Protein AF-A2F7J7-F1 (afdb_monomer)

Foldseek 3Di:
DDPVVVVVLVVLVVVVVPDPAQPDPDLVVLVVVCVVSVNDPVVSVVNNVVNVVQDDDLPVLCLLDAAFDDDFQEWEWDWDDFPQWIWIWIAGQQLRQIDTHTQPQWDQDPNDTDHDPDSVVSLALVSVLVRVVVCVVVVRRHAEYEYEPRVRLPDPSNVVSCVVVNHHYDYAYCDAPQDQDDDPDHDHPPCNRCVSVVVLSVQLQVCCVVVPVPRGQDPVNSVVSSVCQQPFFDPVVCVVVVHGDGSVRCPVVSVVSNVVSVVSNVVSCPPVPQDQAQFKWWFARDDDPPDPDPGRTDPAIWHFHQDDPQWTWTAGPVPRGIDTHHSSRIDTDD

Mean predicted aligned error: 10.83 Å

Nearest PDB structures (foldseek):
  4fw1-assembly1_A  TM=5.728E-01  e=1.074E-10  Rous sarcoma virus - Prague C
  7ouf-assembly1_E  TM=5.453E-01  e=4.888E-10  Simian T-lymphotropic virus 1
  5ejk-assembly1_B  TM=4.421E-01  e=1.524E-10  Rous sarcoma virus - Prague C
  7jn3-assembly1_H  TM=5.285E-01  e=2.648E-09  Rous sarcoma virus (strain Schmidt-Ruppin A)
  5ejk-assembly1_H  TM=4.611E-01  e=4.888E-10  Rous sarcoma virus - Prague C

pLDDT: mean 82.81, std 15.27, range [34.0, 97.88]

Organism: Trichomonas vaginalis (strain ATCC PRA-98 / G3) (NCBI:txid412133)

Solvent-accessible surface area (backbone atoms only — not comparable to full-atom values): 19160 Å² total; per-residue (Å²): 135,59,74,68,62,53,52,50,53,52,53,50,55,58,57,57,72,72,53,97,59,81,93,51,91,46,67,69,57,38,51,57,46,29,60,76,68,68,49,53,69,64,60,50,49,52,56,53,51,57,55,61,71,63,60,78,65,65,74,71,28,51,67,51,60,70,65,74,71,62,64,90,37,24,31,38,45,52,79,46,77,32,87,76,44,45,24,47,34,41,26,35,51,75,41,59,38,58,44,75,40,69,29,82,70,51,44,75,58,96,88,40,82,43,53,64,94,51,68,65,76,55,56,32,31,66,46,50,50,54,49,51,49,54,41,42,75,73,67,48,67,72,40,29,42,34,34,48,74,51,68,31,65,67,36,69,67,41,52,50,53,26,57,78,66,68,27,49,79,44,72,26,34,87,73,57,77,87,61,87,67,94,61,102,66,80,61,58,45,57,64,70,57,62,46,51,54,56,49,48,56,50,48,49,53,49,51,38,46,75,72,65,64,52,88,57,60,48,74,75,52,46,54,52,48,42,51,49,55,25,66,37,64,36,71,71,50,17,67,69,74,73,44,86,32,19,24,71,65,24,75,85,46,40,66,60,53,49,52,50,40,51,51,51,36,50,54,36,56,68,37,89,78,49,77,48,67,77,37,42,29,35,43,56,40,75,64,57,100,84,50,86,65,90,52,62,41,48,88,70,50,24,40,23,79,43,73,57,98,87,20,37,34,29,32,30,76,83,78,66,53,76,47,66,42,51,63,45,44,56,42,78,59,132

Secondary structure (DSSP, 8-state):
--HHHHHHHHHHHHHHTT-SS-S--SHHHHHHHHHHTT--HHHHHHHHHHHHHT---TTGGGGG-PPP---TTEEEEEEEEETTEEEEEEEETTT--EEEEE-TT-EEETTEEE--SSGGGGS-HHHHHHHHHHHHHTT----EEEE-S-HHHHSHHHHHHHHHTTPEEEEPB---TT-----SS--B--HHHHHHHHHHHHHHHHHHHHTT--SPPPHHHHHHHHHHHHHSPPHHHHHHHSS---GGGHHHHHHHHHHHHHHHHHHHHTSTTS--TT-EEEEB-PPPTT---S-SB-SS-EEEEEEETTEEEEEETTT--EEEE-GGGEEE--

Radius of gyration: 26.26 Å; Cα contacts (8 Å, |Δi|>4): 476; chains: 1; bounding box: 52×65×85 Å

Sequence (334 aa):
MNEVDEKINEEIKKREKVFKSSPWRSKNKLMNYGERMKWGFDKVRDKLEEKERDSFDLKGNKKYYMKTIGTKGTYIIDYFISDVFVWLLVVEMNTRRTYAILSSLITKINGEWKAPKETKENMTALNTIQSLNSLIINGVNIKHLVCDQEPAFTGNDLAYWCIENGITLRVYVKNKVSNFVNTNEESRGNHSTLSILDRICLTLRTMNYNAGYGTIIYPEVMEYLVDEYNNSPNTTFSKFFKHPVSPNMTDEMEREFCLYCAKMNFITHEEPNFDVIGQRVRIYNEASSMDKLKNKLLEGIFKVNGKEGGLFVCESLMTGDVVKVPRWMLKVVV

Structure (mmCIF, N/CA/C/O backbone):
data_AF-A2F7J7-F1
#
_entry.id   AF-A2F7J7-F1
#
loop_
_atom_site.group_PDB
_atom_site.id
_atom_site.type_symbol
_atom_site.label_atom_id
_atom_site.label_alt_id
_atom_site.label_comp_id
_atom_site.label_asym_id
_atom_site.label_entity_id
_atom_site.label_seq_id
_atom_site.pdbx_PDB_ins_code
_atom_site.Cartn_x
_atom_site.Cartn_y
_atom_site.Cartn_z
_atom_site.occupancy
_atom_site.B_iso_or_equiv
_atom_site.auth_seq_id
_atom_site.auth_comp_id
_atom_site.auth_asym_id
_atom_site.auth_atom_id
_atom_site.pdbx_PDB_model_num
ATOM 1 N N . MET A 1 1 ? -8.175 37.642 59.764 1.00 52.34 1 MET A N 1
ATOM 2 C CA . MET A 1 1 ? -8.080 37.055 58.411 1.00 52.34 1 MET A CA 1
ATOM 3 C C . MET A 1 1 ? -8.031 38.249 57.473 1.00 52.34 1 MET A C 1
ATOM 5 O O . MET A 1 1 ? -8.980 39.017 57.483 1.00 52.34 1 MET A O 1
ATOM 9 N N . ASN A 1 2 ? -6.865 38.535 56.889 1.00 55.72 2 ASN A N 1
ATOM 10 C CA . ASN A 1 2 ? -6.530 39.855 56.335 1.00 55.72 2 ASN A CA 1
ATOM 11 C C . ASN A 1 2 ? -7.161 40.067 54.947 1.00 55.72 2 ASN A C 1
ATOM 13 O O . ASN A 1 2 ? -7.144 39.148 54.135 1.00 55.72 2 ASN A O 1
ATOM 17 N N . GLU A 1 3 ? -7.620 41.288 54.637 1.00 55.38 3 GLU A N 1
ATOM 18 C CA . GLU A 1 3 ? -8.175 41.700 53.322 1.00 55.38 3 GLU A CA 1
ATOM 19 C C . GLU A 1 3 ? -7.275 41.341 52.119 1.00 55.38 3 GLU A C 1
ATOM 21 O O . GLU A 1 3 ? -7.736 41.193 50.986 1.00 55.38 3 GLU A O 1
ATOM 26 N N . VAL A 1 4 ? -5.969 41.186 52.356 1.00 57.91 4 VAL A N 1
ATOM 27 C CA . VAL A 1 4 ? -4.981 40.765 51.353 1.00 57.91 4 VAL A CA 1
ATOM 28 C C . VAL A 1 4 ? -5.206 39.313 50.908 1.00 57.91 4 VAL A C 1
ATOM 30 O O . VAL A 1 4 ? -5.114 39.020 49.716 1.00 57.91 4 VAL A O 1
ATOM 33 N N . ASP A 1 5 ? -5.567 38.416 51.829 1.00 54.53 5 ASP A N 1
ATOM 34 C CA . ASP A 1 5 ? -5.849 37.008 51.520 1.00 54.53 5 ASP A CA 1
ATOM 35 C C . ASP A 1 5 ? -7.154 36.853 50.724 1.00 54.53 5 ASP A C 1
ATOM 37 O O . ASP A 1 5 ? -7.284 35.955 49.887 1.00 54.53 5 ASP A O 1
ATOM 41 N N . GLU A 1 6 ? -8.112 37.755 50.945 1.00 63.78 6 GLU A N 1
ATOM 42 C CA . GLU A 1 6 ? -9.383 37.797 50.223 1.00 63.78 6 GLU A CA 1
ATOM 43 C C . GLU A 1 6 ? -9.196 38.241 48.768 1.00 63.78 6 GLU A C 1
ATOM 45 O O . GLU A 1 6 ? -9.655 37.550 47.854 1.00 63.78 6 GLU A O 1
ATOM 50 N N . LYS A 1 7 ? -8.423 39.311 48.531 1.00 62.72 7 LYS A N 1
ATOM 51 C CA . LYS A 1 7 ? -8.087 39.776 47.172 1.00 62.72 7 LYS A CA 1
ATOM 52 C C . LYS A 1 7 ? -7.313 38.733 46.365 1.00 62.72 7 LYS A C 1
ATOM 54 O O . LYS A 1 7 ? -7.621 38.520 45.192 1.00 62.72 7 LYS A O 1
ATOM 59 N N . ILE A 1 8 ? -6.353 38.042 46.985 1.00 58.31 8 ILE A N 1
ATOM 60 C CA . ILE A 1 8 ? -5.591 36.964 46.331 1.00 58.31 8 ILE A CA 1
ATOM 61 C C . ILE A 1 8 ? -6.514 35.791 45.969 1.00 58.31 8 ILE A C 1
ATOM 63 O O . ILE A 1 8 ? -6.436 35.260 44.859 1.00 58.31 8 ILE A O 1
ATOM 67 N N . ASN A 1 9 ? -7.428 35.403 46.863 1.00 59.66 9 ASN A N 1
ATOM 68 C CA . ASN A 1 9 ? -8.393 34.338 46.586 1.00 59.66 9 ASN A CA 1
ATOM 69 C C . ASN A 1 9 ? -9.378 34.705 45.461 1.0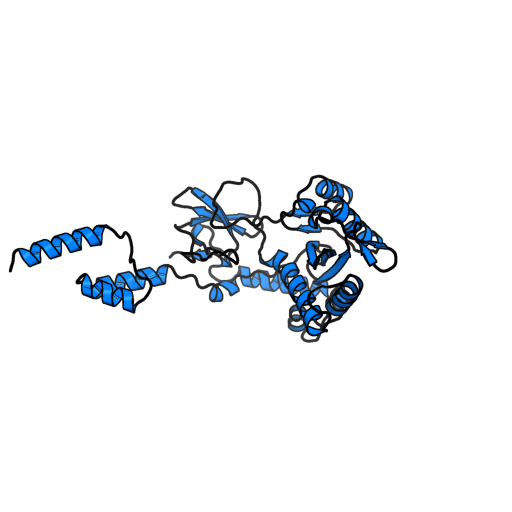0 59.66 9 ASN A C 1
ATOM 71 O O . ASN A 1 9 ? -9.729 33.837 44.657 1.00 59.66 9 ASN A O 1
ATOM 75 N N . GLU A 1 10 ? -9.812 35.963 45.360 1.00 63.53 10 GLU A N 1
ATOM 76 C CA . GLU A 1 10 ? -10.646 36.425 44.242 1.00 63.53 10 GLU A CA 1
ATOM 77 C C . GLU A 1 10 ? -9.900 36.415 42.902 1.00 63.53 10 GLU A C 1
ATOM 79 O O . GLU A 1 10 ? -10.462 36.008 41.880 1.00 63.53 10 GLU A O 1
ATOM 84 N N . GLU A 1 11 ? -8.624 36.807 42.889 1.00 60.19 11 GLU A N 1
ATOM 85 C CA . GLU A 1 11 ? -7.787 36.760 41.687 1.00 60.19 11 GLU A CA 1
ATOM 86 C C . GLU A 1 11 ? -7.522 35.320 41.226 1.00 60.19 11 GLU A C 1
ATOM 88 O O . GLU A 1 11 ? -7.600 35.025 40.030 1.00 60.19 11 GLU A O 1
ATOM 93 N N . ILE A 1 12 ? -7.276 34.398 42.164 1.00 58.50 12 ILE A N 1
ATOM 94 C CA . ILE A 1 12 ? -7.122 32.963 41.882 1.00 58.50 12 ILE A CA 1
ATOM 95 C C . ILE A 1 12 ? -8.419 32.392 41.297 1.00 58.50 12 ILE A C 1
ATOM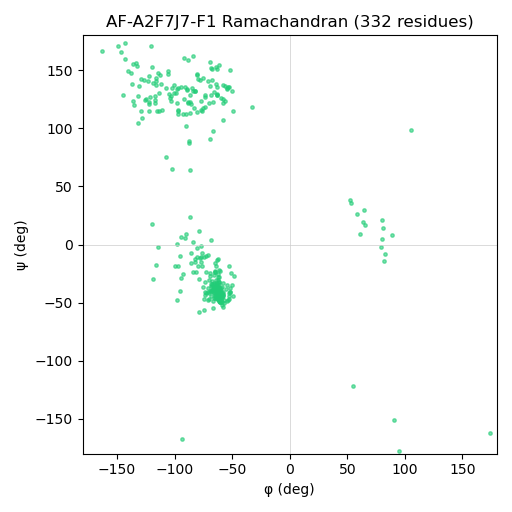 97 O O . ILE A 1 12 ? -8.373 31.747 40.248 1.00 58.50 12 ILE A O 1
ATOM 101 N N . LYS A 1 13 ? -9.583 32.703 41.886 1.00 57.22 13 LYS A N 1
ATOM 102 C CA . LYS A 1 13 ? -10.900 32.294 41.357 1.00 57.22 13 LYS A CA 1
ATOM 103 C C . LYS A 1 13 ? -11.177 32.864 39.959 1.00 57.22 13 LYS A C 1
ATOM 105 O O . LYS A 1 13 ? -11.739 32.170 39.110 1.00 57.22 13 LYS A O 1
ATOM 110 N N . LYS A 1 14 ? -10.762 34.107 39.679 1.00 56.94 14 LYS A N 1
ATOM 111 C CA . LYS A 1 14 ? -10.836 34.701 38.329 1.00 56.94 14 LYS A CA 1
ATOM 112 C C . LYS A 1 14 ? -9.934 33.974 37.329 1.00 56.94 14 LYS A C 1
ATOM 114 O O . LYS A 1 14 ? -10.358 33.767 36.196 1.00 56.94 14 LYS A O 1
ATOM 119 N N . ARG A 1 15 ? -8.730 33.549 37.732 1.00 52.00 15 ARG A N 1
ATOM 120 C CA . ARG A 1 15 ? -7.793 32.794 36.877 1.00 52.00 15 ARG A CA 1
ATOM 121 C C . ARG A 1 15 ? -8.224 31.341 36.653 1.00 52.00 15 ARG A C 1
ATOM 123 O O . ARG A 1 15 ? -8.002 30.813 35.568 1.00 52.00 15 ARG A O 1
ATOM 130 N N . GLU A 1 16 ? -8.884 30.707 37.622 1.00 52.38 16 GLU A N 1
ATOM 131 C CA . GLU A 1 16 ? -9.491 29.377 37.453 1.00 52.38 16 GLU A CA 1
ATOM 132 C C . GLU A 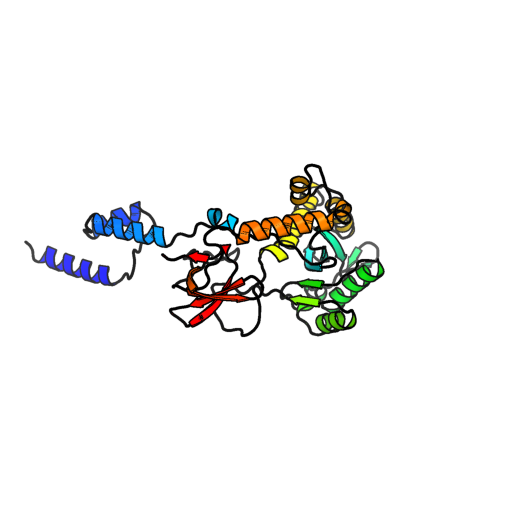1 16 ? -10.599 29.367 36.390 1.00 52.38 16 GLU A C 1
ATOM 134 O O . GLU A 1 16 ? -10.695 28.412 35.622 1.00 52.38 16 GLU A O 1
ATOM 139 N N . LYS A 1 17 ? -11.386 30.449 36.277 1.00 52.84 17 LYS A N 1
ATOM 140 C CA . LYS A 1 17 ? -12.421 30.603 35.236 1.00 52.84 17 LYS A CA 1
ATOM 141 C C . LYS A 1 17 ? -11.878 30.621 33.798 1.00 52.84 17 LYS A C 1
ATOM 143 O O . LYS A 1 17 ? -12.669 30.507 32.866 1.00 52.84 17 LYS A O 1
ATOM 148 N N . VAL A 1 18 ? -10.565 30.762 33.597 1.00 53.28 18 VAL A N 1
ATOM 149 C CA . VAL A 1 18 ? -9.953 30.913 32.264 1.00 53.28 18 VAL A CA 1
ATOM 150 C C . VAL A 1 18 ? -9.769 29.567 31.546 1.00 53.28 18 VAL A C 1
ATOM 152 O O . VAL A 1 18 ? -9.742 29.531 30.317 1.00 53.28 18 VAL A O 1
ATOM 155 N N . PHE A 1 19 ? -9.694 28.443 32.269 1.00 51.28 19 PHE A N 1
ATOM 156 C CA . PHE A 1 19 ? -9.402 27.136 31.668 1.00 51.28 19 PHE A CA 1
ATOM 157 C C . PHE A 1 19 ? -10.596 26.174 31.754 1.00 51.28 19 PHE A C 1
ATOM 159 O O . PHE A 1 19 ? -10.971 25.726 32.832 1.00 51.28 19 PHE A O 1
ATOM 166 N N . LYS A 1 20 ? -11.164 25.801 30.594 1.00 52.75 20 LYS A N 1
ATOM 167 C CA . LYS A 1 20 ? -12.262 24.814 30.485 1.00 52.75 20 LYS A CA 1
ATOM 168 C C . LYS A 1 20 ? -11.854 23.390 30.910 1.00 52.75 20 LYS A C 1
ATOM 170 O O . LYS A 1 20 ? -12.713 22.591 31.265 1.00 52.75 20 LYS A O 1
ATOM 175 N N . SER A 1 21 ? -10.561 23.063 30.878 1.00 55.44 21 SER A N 1
ATOM 176 C CA . SER A 1 21 ? -9.992 21.767 31.278 1.00 55.44 21 SER A CA 1
ATOM 177 C C . SER A 1 21 ? -8.573 21.934 31.839 1.00 55.44 21 SER A C 1
ATOM 179 O O . SER A 1 21 ? -8.010 23.029 31.797 1.00 55.44 21 SER A O 1
ATOM 181 N N . SER A 1 22 ? -7.999 20.866 32.413 1.00 61.38 22 SER A N 1
ATOM 182 C CA . SER A 1 22 ? -6.661 20.913 33.022 1.00 61.38 22 SER A CA 1
ATOM 183 C C . SER A 1 22 ? -5.596 21.410 32.025 1.00 61.38 22 SER A C 1
ATOM 185 O O . SER A 1 22 ? -5.397 20.779 30.984 1.00 61.38 22 SER A O 1
ATOM 187 N N . PRO A 1 23 ? -4.848 22.486 32.339 1.00 63.88 23 PRO A N 1
ATOM 188 C CA . PRO A 1 23 ? -3.851 23.033 31.420 1.00 63.88 23 PRO A CA 1
ATOM 189 C C . PRO A 1 23 ? -2.574 22.179 31.317 1.00 63.88 23 PRO A C 1
ATOM 191 O O . PRO A 1 23 ? -1.744 22.408 30.436 1.00 63.88 23 PRO A O 1
ATOM 194 N N . TRP A 1 24 ? -2.384 21.184 32.194 1.00 69.44 24 TRP A N 1
ATOM 195 C CA . TRP A 1 24 ? -1.132 20.431 32.302 1.00 69.44 24 TRP A CA 1
ATOM 196 C C . TRP A 1 24 ? -1.325 18.930 32.066 1.00 69.44 24 TRP A C 1
ATOM 198 O O . TRP A 1 24 ? -2.094 18.268 32.754 1.00 69.44 24 TRP A O 1
ATOM 208 N N . ARG A 1 25 ? -0.536 18.359 31.142 1.00 58.44 25 ARG A N 1
ATOM 209 C CA . ARG A 1 25 ? -0.523 16.907 30.851 1.00 58.44 25 ARG A CA 1
ATOM 210 C C . ARG A 1 25 ? 0.376 16.080 31.777 1.00 58.44 25 ARG A C 1
ATOM 212 O O . ARG A 1 25 ? 0.197 14.866 31.900 1.00 58.44 25 ARG A O 1
ATOM 219 N N . SER A 1 26 ? 1.384 16.708 32.381 1.00 68.38 26 SER A N 1
ATOM 220 C CA . SER A 1 26 ? 2.331 16.041 33.285 1.00 68.38 26 SER A CA 1
ATOM 221 C C . SER A 1 26 ? 1.733 15.938 34.685 1.00 68.38 26 SER A C 1
ATOM 223 O O . SER A 1 26 ? 1.268 16.946 35.211 1.00 68.38 26 SER A O 1
ATOM 225 N N . LYS A 1 27 ? 1.797 14.741 35.292 1.00 73.50 27 LYS A N 1
ATOM 226 C CA . LYS A 1 27 ? 1.314 14.491 36.660 1.00 73.50 27 LYS A CA 1
ATOM 227 C C . LYS A 1 27 ? 1.966 15.464 37.641 1.00 73.50 27 LYS A C 1
ATOM 229 O O . LYS A 1 27 ? 1.260 16.161 38.350 1.00 73.50 27 LYS A O 1
ATOM 234 N N . ASN A 1 28 ? 3.288 15.605 37.583 1.00 80.50 28 ASN A N 1
ATOM 235 C CA . ASN A 1 28 ? 4.028 16.500 38.475 1.00 80.50 28 ASN A CA 1
ATOM 236 C C . ASN A 1 28 ? 3.648 17.971 38.254 1.00 80.50 28 ASN A C 1
ATOM 238 O O . ASN A 1 28 ? 3.482 18.717 39.209 1.00 80.50 28 ASN A O 1
ATOM 242 N N . LYS A 1 29 ? 3.442 18.398 36.998 1.00 79.50 29 LYS A N 1
ATOM 243 C CA . LYS A 1 29 ? 2.998 19.776 36.717 1.00 79.50 29 LYS A CA 1
ATOM 244 C C . LYS A 1 29 ? 1.573 20.035 37.210 1.00 79.50 29 LYS A C 1
ATOM 246 O O . LYS A 1 29 ? 1.299 21.140 37.665 1.00 79.50 29 LYS A O 1
ATOM 251 N N . LEU A 1 30 ? 0.694 19.035 37.128 1.00 79.38 30 LEU A N 1
ATOM 252 C CA . LEU A 1 30 ? -0.682 19.123 37.606 1.00 79.38 30 LEU A CA 1
ATOM 253 C C . LEU A 1 30 ? -0.761 19.113 39.136 1.00 79.38 30 LEU A C 1
ATOM 255 O O . LEU A 1 30 ? -1.489 19.931 39.680 1.00 79.38 30 LEU A O 1
ATOM 259 N N . MET A 1 31 ? 0.028 18.269 39.811 1.00 78.06 31 MET A N 1
ATOM 260 C CA . MET A 1 31 ? 0.176 18.279 41.273 1.00 78.06 31 MET A CA 1
ATOM 261 C C . MET A 1 31 ? 0.667 19.651 41.747 1.00 78.06 31 MET A C 1
ATOM 263 O O . MET A 1 31 ? -0.033 20.321 42.496 1.00 78.06 31 MET A O 1
ATOM 267 N N . ASN A 1 32 ? 1.784 20.140 41.193 1.00 81.81 32 ASN A N 1
ATOM 268 C CA . ASN A 1 32 ? 2.344 21.445 41.558 1.00 81.81 32 ASN A CA 1
ATOM 269 C C . ASN A 1 32 ? 1.385 22.609 41.246 1.00 81.81 32 ASN A C 1
ATOM 271 O O . ASN A 1 32 ? 1.419 23.645 41.903 1.00 81.81 32 ASN A O 1
ATOM 275 N N . TYR A 1 33 ? 0.568 22.499 40.193 1.00 80.12 33 TYR A N 1
ATOM 276 C CA . TYR A 1 33 ? -0.453 23.502 39.884 1.00 80.12 33 TYR A CA 1
ATOM 277 C C . TYR A 1 33 ? -1.635 23.424 40.853 1.00 80.12 33 TYR A C 1
ATOM 279 O O . TYR A 1 33 ? -2.071 24.462 41.339 1.00 80.12 33 TYR A O 1
ATOM 287 N N . GLY A 1 34 ? -2.112 22.217 41.161 1.00 79.25 34 GLY A N 1
ATOM 288 C CA . GLY A 1 34 ? -3.161 21.976 42.147 1.00 79.25 34 GLY A CA 1
ATOM 289 C C . GLY A 1 34 ? -2.778 22.513 43.522 1.00 79.25 34 GLY A C 1
ATOM 290 O O . GLY A 1 34 ? -3.576 23.213 44.132 1.00 79.25 34 GLY A O 1
ATOM 291 N N . GLU A 1 35 ? -1.533 22.302 43.955 1.00 81.44 35 GLU A N 1
ATOM 292 C CA . GLU A 1 35 ? -0.985 22.880 45.189 1.00 81.44 35 GLU A CA 1
ATOM 293 C C . GLU A 1 35 ? -1.024 24.415 45.175 1.00 81.44 35 GLU A C 1
ATOM 295 O O . GLU A 1 35 ? -1.560 25.026 46.099 1.00 81.44 35 GLU A O 1
ATOM 300 N N . ARG A 1 36 ? -0.543 25.058 44.097 1.00 80.31 36 ARG A N 1
ATOM 301 C CA . ARG A 1 36 ? -0.591 26.530 43.963 1.00 80.31 36 ARG A CA 1
ATOM 302 C C . ARG A 1 36 ? -2.014 27.085 43.962 1.00 80.31 36 ARG A C 1
ATOM 304 O O . ARG A 1 36 ? -2.233 28.187 44.452 1.00 80.31 36 ARG A O 1
ATOM 311 N N . MET A 1 37 ? -2.963 26.336 43.407 1.00 76.31 37 MET A N 1
ATOM 312 C CA . MET A 1 37 ? -4.374 26.720 43.340 1.00 76.31 37 MET A CA 1
ATOM 313 C C . MET A 1 37 ? -5.188 26.216 44.543 1.00 76.31 37 MET A C 1
ATOM 315 O O . MET A 1 37 ? -6.406 26.378 44.553 1.00 76.31 37 MET A O 1
ATOM 319 N N . LYS A 1 38 ? -4.540 25.610 45.552 1.00 81.38 38 LYS A N 1
ATOM 320 C CA . LYS A 1 38 ? -5.178 25.025 46.745 1.00 81.38 38 LYS A CA 1
ATOM 321 C C . LYS A 1 38 ? -6.312 24.045 46.408 1.00 81.38 38 LYS A C 1
ATOM 323 O O . LYS A 1 38 ? -7.351 24.017 47.064 1.00 81.38 38 LYS A O 1
ATOM 328 N N . TRP A 1 39 ? -6.138 23.250 45.355 1.00 81.12 39 TRP A N 1
ATOM 329 C CA . TRP A 1 39 ? -7.082 22.196 44.997 1.00 81.12 39 TRP A CA 1
ATOM 330 C C . TRP A 1 39 ? -7.040 21.077 46.033 1.00 81.12 39 TRP A C 1
ATOM 332 O O . TRP A 1 39 ? -5.965 20.630 46.427 1.00 81.12 39 TRP A O 1
ATOM 342 N N . GLY A 1 40 ? -8.215 20.590 46.436 1.00 76.81 40 GLY A N 1
ATOM 343 C CA . GLY A 1 40 ? -8.308 19.357 47.213 1.00 76.81 40 GLY A CA 1
ATOM 344 C C . GLY A 1 40 ? -7.758 18.164 46.426 1.00 76.81 40 GLY A C 1
ATOM 345 O O . GLY A 1 40 ? -7.781 18.160 45.191 1.00 76.81 40 GLY A O 1
ATOM 346 N N . PHE A 1 41 ? -7.293 17.141 47.146 1.00 75.00 41 PHE A N 1
ATOM 347 C CA . PHE A 1 41 ? -6.759 15.907 46.561 1.00 75.00 41 PHE A CA 1
ATOM 348 C C . PHE A 1 41 ? -7.728 15.279 45.549 1.00 75.00 41 PHE A C 1
ATOM 350 O O . PHE A 1 41 ? -7.307 14.890 44.461 1.00 75.00 41 PHE A O 1
ATOM 357 N N . ASP A 1 42 ? -9.028 15.278 45.858 1.00 76.88 42 ASP A N 1
ATOM 358 C CA . ASP A 1 42 ? -10.071 14.770 44.964 1.00 76.88 42 ASP A CA 1
ATOM 359 C C . ASP A 1 42 ? -10.109 15.528 43.634 1.00 76.88 42 ASP A C 1
ATOM 361 O O . ASP A 1 42 ? -10.086 14.911 42.581 1.00 76.88 42 ASP A O 1
ATOM 365 N N . LYS A 1 43 ? -10.018 16.864 43.648 1.00 76.38 43 LYS A N 1
ATOM 366 C CA . LYS A 1 43 ? -10.008 17.673 42.417 1.00 76.38 43 LYS A CA 1
ATOM 367 C C . LYS A 1 43 ? -8.771 17.389 41.557 1.00 76.38 43 LYS A C 1
ATOM 369 O O . LYS A 1 43 ? -8.852 17.401 40.330 1.00 76.38 43 LYS A O 1
ATOM 374 N N . VAL A 1 44 ? -7.618 17.125 42.176 1.00 72.88 44 VAL A N 1
ATOM 375 C CA . VAL A 1 44 ? -6.398 16.737 41.448 1.00 72.88 44 VAL A CA 1
ATOM 376 C C . VAL A 1 44 ? -6.522 15.321 40.876 1.00 72.88 44 VAL A C 1
ATOM 378 O O . VAL A 1 44 ? -6.140 15.102 39.723 1.00 72.88 44 VAL A O 1
ATOM 381 N N . ARG A 1 45 ? -7.091 14.382 41.641 1.00 75.00 45 ARG A N 1
ATOM 382 C CA . ARG A 1 45 ? -7.396 13.016 41.193 1.00 75.00 45 ARG A CA 1
ATOM 383 C C . ARG A 1 45 ? -8.369 13.031 40.014 1.00 75.00 45 ARG A C 1
ATOM 385 O O . ARG A 1 45 ? -8.046 12.468 38.975 1.00 75.00 45 ARG A O 1
ATOM 392 N N . ASP A 1 46 ? -9.473 13.762 40.115 1.00 75.19 46 ASP A N 1
ATOM 393 C CA . ASP A 1 46 ? -10.494 13.855 39.068 1.00 75.19 46 ASP A CA 1
ATOM 394 C C . ASP A 1 46 ? -9.901 14.406 37.757 1.00 75.19 46 ASP A C 1
ATOM 396 O O . ASP A 1 46 ? -10.165 13.889 36.670 1.00 75.19 46 ASP A O 1
ATOM 400 N N . LYS A 1 47 ? -9.004 15.403 37.837 1.00 70.94 47 LYS A N 1
ATOM 401 C CA . LYS A 1 47 ? -8.274 15.919 36.663 1.00 70.94 47 LYS A CA 1
ATOM 402 C C . LYS A 1 47 ? -7.246 14.943 36.085 1.00 70.94 47 LYS A C 1
ATOM 404 O O . LYS A 1 47 ? -6.949 15.019 34.891 1.00 70.94 47 LYS A O 1
ATOM 409 N N . LEU A 1 48 ? -6.688 14.041 36.892 1.00 67.31 48 LEU A N 1
ATOM 410 C CA . LEU A 1 48 ? -5.837 12.949 36.408 1.00 67.31 48 LEU A CA 1
ATOM 411 C C . LEU A 1 48 ? -6.662 11.837 35.748 1.00 67.31 48 LEU A C 1
ATOM 413 O O . LEU A 1 48 ? -6.230 11.295 34.735 1.00 67.31 48 LEU A O 1
ATOM 417 N N . GLU A 1 49 ? -7.850 11.537 36.262 1.00 65.50 49 GLU A N 1
ATOM 418 C CA . GLU A 1 49 ? -8.761 10.549 35.675 1.00 65.50 49 GLU A CA 1
ATOM 419 C C . GLU A 1 49 ? -9.376 11.037 34.353 1.00 65.50 49 GLU A C 1
ATOM 421 O O . GLU A 1 49 ? -9.481 10.264 33.398 1.00 65.50 49 GLU A O 1
ATOM 426 N N . GLU A 1 50 ? -9.700 12.333 34.230 1.00 63.72 50 GLU A N 1
ATOM 427 C CA . GLU A 1 50 ? -10.090 12.958 32.951 1.00 63.72 50 GLU A CA 1
ATOM 428 C C . GLU A 1 50 ? -9.052 12.670 31.843 1.00 63.72 50 GLU A C 1
ATOM 430 O O . GLU A 1 50 ? -9.417 12.377 30.703 1.00 63.72 50 GLU A O 1
ATOM 435 N N . LYS A 1 51 ? -7.754 12.659 32.183 1.00 61.75 51 LYS A N 1
ATOM 436 C CA . LYS A 1 51 ? -6.656 12.361 31.247 1.00 61.75 51 LYS A CA 1
ATOM 437 C C . LYS A 1 51 ? -6.639 10.900 30.783 1.00 61.75 51 LYS A C 1
ATOM 439 O O . LYS A 1 51 ? -6.277 10.646 29.632 1.00 61.75 51 LYS A O 1
ATOM 444 N N . GLU A 1 52 ? -6.986 9.936 31.634 1.00 55.72 52 GLU A N 1
ATOM 445 C CA . GLU A 1 52 ? -7.028 8.520 31.234 1.00 55.72 52 GLU A CA 1
ATOM 446 C C . GLU A 1 52 ? -8.162 8.244 30.237 1.00 55.72 52 GLU A C 1
ATOM 448 O O . GLU A 1 52 ? -7.976 7.474 29.286 1.00 55.72 52 GLU A O 1
ATOM 453 N N . ARG A 1 53 ? -9.297 8.951 30.363 1.00 57.25 53 ARG A N 1
ATOM 454 C CA . ARG A 1 53 ? -10.437 8.832 29.432 1.00 57.25 53 ARG A CA 1
ATOM 455 C C . ARG A 1 53 ? -10.086 9.248 27.998 1.00 57.25 53 ARG A C 1
ATOM 457 O O . ARG A 1 53 ? -10.600 8.646 27.049 1.00 57.25 53 ARG A O 1
ATOM 464 N N . ASP A 1 54 ? -9.149 10.181 27.833 1.00 61.06 54 ASP A N 1
ATOM 465 C CA . ASP A 1 54 ? -8.684 10.695 26.535 1.00 61.06 54 ASP A CA 1
ATOM 466 C C . ASP A 1 54 ? -7.598 9.838 25.857 1.00 61.06 54 ASP A C 1
ATOM 468 O O . ASP A 1 54 ? -7.107 10.171 24.773 1.00 61.06 54 ASP A O 1
ATOM 472 N N . SER A 1 55 ? -7.214 8.709 26.458 1.00 71.38 55 SER A N 1
ATOM 473 C CA . SER A 1 55 ? -6.259 7.778 25.854 1.00 71.38 55 SER A CA 1
ATOM 474 C C . SER A 1 55 ? -6.919 6.852 24.817 1.00 71.38 55 SER A C 1
ATOM 476 O O . SER A 1 55 ? -8.077 6.449 24.952 1.00 71.38 55 SER A O 1
ATOM 478 N N . PHE A 1 56 ? -6.171 6.497 23.769 1.00 81.62 56 PHE A N 1
ATOM 479 C CA . PHE A 1 56 ? -6.563 5.496 22.773 1.00 81.62 56 PHE A CA 1
ATOM 480 C C . PHE A 1 56 ? -5.512 4.386 22.722 1.00 81.62 56 PHE A C 1
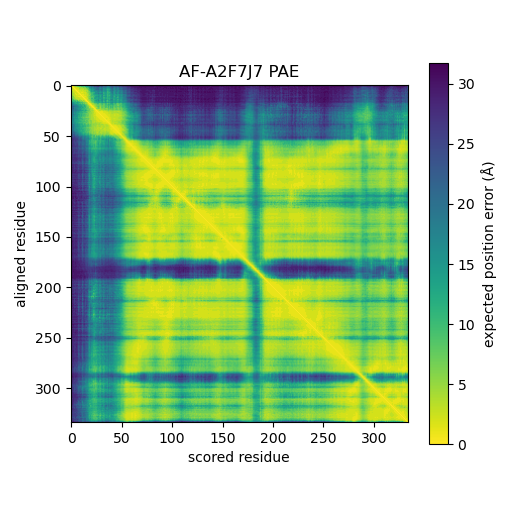ATOM 482 O O . PHE A 1 56 ? -4.333 4.671 22.478 1.00 81.62 56 PHE A O 1
ATOM 489 N N . ASP A 1 57 ? -5.930 3.140 22.950 1.00 83.81 57 ASP A N 1
ATOM 490 C CA . ASP A 1 57 ? -5.047 1.976 22.884 1.00 83.81 57 ASP A CA 1
ATOM 491 C C . ASP A 1 57 ? -4.967 1.421 21.458 1.00 83.81 57 ASP A C 1
ATOM 493 O O . ASP A 1 57 ? -5.687 0.507 21.054 1.00 83.81 57 ASP A O 1
ATOM 497 N N . LEU A 1 58 ? -4.036 1.980 20.686 1.00 80.94 58 LEU A N 1
ATOM 498 C CA . LEU A 1 58 ? -3.778 1.529 19.323 1.00 80.94 58 LEU A CA 1
ATOM 499 C C . LEU A 1 58 ? -3.259 0.081 19.273 1.00 80.94 58 LEU A C 1
ATOM 501 O O . LEU A 1 58 ? -3.507 -0.614 18.292 1.00 80.94 58 LEU A O 1
ATOM 505 N N . LYS A 1 59 ? -2.525 -0.388 20.295 1.00 83.56 59 LYS A N 1
ATOM 506 C CA . LYS A 1 59 ? -1.958 -1.746 20.292 1.00 83.56 59 LYS A CA 1
ATOM 507 C C . LYS A 1 59 ? -3.048 -2.782 20.543 1.00 83.56 59 LYS A C 1
ATOM 509 O O . LYS A 1 59 ? -3.114 -3.744 19.782 1.00 83.56 59 LYS A O 1
ATOM 514 N N . GLY A 1 60 ? -3.906 -2.563 21.539 1.00 85.56 60 GLY A N 1
ATOM 515 C CA . GLY A 1 60 ? -5.052 -3.430 21.815 1.00 85.56 60 GLY A CA 1
ATOM 516 C C . GLY A 1 60 ? -6.024 -3.503 20.639 1.00 85.56 60 GLY A C 1
ATOM 517 O O . GLY A 1 60 ? -6.485 -4.585 20.280 1.00 85.56 60 GLY A O 1
ATOM 518 N N . ASN A 1 61 ? -6.249 -2.384 19.945 1.00 88.00 61 ASN A N 1
ATOM 519 C CA . ASN A 1 61 ? -7.147 -2.343 18.790 1.00 88.00 61 ASN A CA 1
ATOM 520 C C . ASN A 1 61 ? -6.623 -3.059 17.532 1.00 88.00 61 ASN A C 1
ATOM 522 O O . ASN A 1 61 ? -7.402 -3.273 16.599 1.00 88.00 61 ASN A O 1
ATOM 526 N N . LYS A 1 62 ? -5.354 -3.499 17.494 1.00 84.62 62 LYS A N 1
ATOM 527 C CA . LYS A 1 62 ? -4.822 -4.295 16.370 1.00 84.62 62 LYS A CA 1
ATOM 528 C C . LYS A 1 62 ? -5.554 -5.616 16.163 1.00 84.62 62 LYS A C 1
ATOM 530 O O . LYS A 1 62 ? -5.523 -6.144 15.056 1.00 84.62 62 LYS A O 1
ATOM 535 N N . LYS A 1 63 ? -6.227 -6.144 17.190 1.00 88.31 63 LYS A N 1
ATOM 536 C CA . LYS A 1 63 ? -7.046 -7.358 17.066 1.00 88.31 63 LYS A CA 1
ATOM 537 C C . LYS A 1 63 ? -8.205 -7.209 16.073 1.00 88.31 63 LYS A C 1
ATOM 539 O O . LYS A 1 63 ? -8.648 -8.199 15.513 1.00 88.31 63 LYS A O 1
ATOM 544 N N . TYR A 1 64 ? -8.626 -5.972 15.795 1.00 90.19 64 TYR A N 1
ATOM 545 C CA . TYR A 1 64 ? -9.655 -5.647 14.805 1.00 90.19 64 TYR A CA 1
ATOM 546 C C . TYR A 1 64 ? -9.095 -5.392 13.392 1.00 90.19 64 TYR A C 1
ATOM 548 O O . TYR A 1 64 ? -9.813 -4.891 12.526 1.00 90.19 64 TYR A O 1
ATOM 556 N N . TYR A 1 65 ? -7.805 -5.657 13.147 1.00 87.06 65 TYR A N 1
ATOM 557 C CA . TYR A 1 65 ? -7.205 -5.479 11.823 1.00 87.06 65 TYR A CA 1
ATOM 558 C C . TYR A 1 65 ? -7.613 -6.623 10.901 1.00 87.06 65 TYR A C 1
ATOM 560 O O . TYR A 1 65 ? -7.186 -7.764 11.075 1.00 87.06 65 TYR A O 1
ATOM 568 N N . MET A 1 66 ? -8.359 -6.276 9.860 1.00 85.81 66 MET A N 1
ATOM 569 C CA . MET A 1 66 ? -8.711 -7.203 8.794 1.00 85.81 66 MET A CA 1
ATOM 570 C C . MET A 1 66 ? -7.511 -7.432 7.868 1.00 85.81 66 MET A C 1
ATOM 572 O O . MET A 1 66 ? -6.727 -6.525 7.575 1.00 85.81 66 MET A O 1
ATOM 576 N N . LYS A 1 67 ? -7.361 -8.665 7.394 1.00 87.12 67 LYS A N 1
ATOM 577 C CA . LYS A 1 67 ? -6.440 -9.040 6.326 1.00 87.12 67 LYS A CA 1
ATOM 578 C C . LYS A 1 67 ? -6.973 -8.540 4.992 1.00 87.12 67 LYS A C 1
ATOM 580 O O . LYS A 1 67 ? -8.114 -8.811 4.624 1.00 87.12 67 LYS A O 1
ATOM 585 N N . THR A 1 68 ? -6.111 -7.841 4.268 1.00 85.50 68 THR A N 1
ATOM 586 C CA . THR A 1 68 ? -6.367 -7.385 2.906 1.00 85.50 68 THR A CA 1
ATOM 587 C C . THR A 1 68 ? -6.258 -8.555 1.929 1.00 85.50 68 THR A C 1
ATOM 589 O O . THR A 1 68 ? -5.170 -9.117 1.786 1.00 85.50 68 THR A O 1
ATOM 592 N N . ILE A 1 69 ? -7.360 -8.874 1.249 1.00 88.00 69 ILE A N 1
ATOM 593 C CA . ILE A 1 69 ? -7.442 -9.839 0.142 1.00 88.00 69 ILE A CA 1
ATOM 594 C C . ILE A 1 69 ? -8.327 -9.278 -0.971 1.00 88.00 69 ILE A C 1
ATOM 596 O O . ILE A 1 69 ? -9.262 -8.526 -0.686 1.00 88.00 69 ILE A O 1
ATOM 600 N N . GLY A 1 70 ? -8.014 -9.624 -2.216 1.00 89.12 70 GLY A N 1
ATOM 601 C CA . GLY A 1 70 ? -8.779 -9.264 -3.408 1.00 89.12 70 GLY A CA 1
ATOM 602 C C . GLY A 1 70 ? -9.262 -10.500 -4.161 1.00 89.12 70 GLY A C 1
ATOM 603 O O . GLY A 1 70 ? -8.874 -11.628 -3.858 1.00 89.12 70 GLY A O 1
ATOM 604 N N . THR A 1 71 ? -10.117 -10.297 -5.158 1.00 90.75 71 THR A N 1
ATOM 605 C CA . THR A 1 71 ? -10.384 -11.325 -6.172 1.00 90.75 71 THR A CA 1
ATOM 606 C C . THR A 1 71 ? -9.135 -11.530 -7.027 1.00 90.75 71 THR A C 1
ATOM 608 O O . THR A 1 71 ? -8.349 -10.599 -7.202 1.00 90.75 71 THR A O 1
ATOM 611 N N . LYS A 1 72 ? -8.942 -12.738 -7.567 1.00 91.75 72 LYS A N 1
ATOM 612 C CA . LYS A 1 72 ? -7.799 -13.034 -8.440 1.00 91.75 72 LYS A CA 1
ATOM 613 C C . LYS A 1 72 ? -7.712 -12.026 -9.591 1.00 91.75 72 LYS A C 1
ATOM 615 O O . LYS A 1 72 ? -8.725 -11.720 -10.220 1.00 91.75 72 LYS A O 1
ATOM 620 N N . GLY A 1 73 ? -6.505 -11.535 -9.865 1.00 94.38 73 GLY A N 1
ATOM 621 C CA . GLY A 1 73 ? -6.279 -10.495 -10.872 1.00 94.38 73 GLY A CA 1
ATOM 622 C C . GLY A 1 73 ? -6.602 -9.085 -10.369 1.00 94.38 73 GLY A C 1
ATOM 623 O O . GLY A 1 73 ? -6.865 -8.189 -11.176 1.00 94.38 73 GLY A O 1
ATOM 624 N N . THR A 1 74 ? -6.615 -8.885 -9.047 1.00 95.88 74 THR A N 1
ATOM 625 C CA . THR A 1 74 ? -6.667 -7.551 -8.443 1.00 95.88 74 THR A CA 1
ATOM 626 C C . THR A 1 74 ? -5.254 -7.027 -8.265 1.00 95.88 74 THR A C 1
ATOM 628 O O . THR A 1 74 ? -4.457 -7.617 -7.540 1.00 95.88 74 THR A O 1
ATOM 631 N N . TYR A 1 75 ? -4.961 -5.882 -8.868 1.00 96.81 75 TYR A N 1
ATOM 632 C CA . TYR A 1 75 ? -3.659 -5.237 -8.786 1.00 96.81 75 TYR A CA 1
ATOM 633 C C . TYR A 1 75 ? -3.759 -3.889 -8.087 1.00 96.81 75 TYR A C 1
ATOM 635 O O . TYR A 1 75 ? -4.711 -3.134 -8.282 1.00 96.81 75 TYR A O 1
ATOM 643 N N . ILE A 1 76 ? -2.757 -3.598 -7.268 1.00 95.56 76 ILE A N 1
ATOM 644 C CA . ILE A 1 76 ? -2.544 -2.299 -6.642 1.00 95.56 76 ILE A CA 1
ATOM 645 C C . ILE A 1 76 ? -1.468 -1.579 -7.448 1.00 95.56 76 ILE A C 1
ATOM 647 O O . ILE A 1 76 ? -0.418 -2.170 -7.709 1.00 95.56 76 ILE A O 1
ATOM 651 N N . ILE A 1 77 ? -1.729 -0.331 -7.829 1.00 95.94 77 ILE A N 1
ATOM 652 C CA . ILE A 1 77 ? -0.806 0.488 -8.613 1.00 95.94 77 ILE A CA 1
ATOM 653 C C . ILE A 1 77 ? -0.458 1.788 -7.895 1.00 95.94 77 ILE A C 1
ATOM 655 O O . ILE A 1 77 ? -1.296 2.364 -7.200 1.00 95.94 77 ILE A O 1
ATOM 659 N N . ASP A 1 78 ? 0.783 2.223 -8.076 1.00 94.50 78 ASP A N 1
ATOM 660 C CA . ASP A 1 78 ? 1.307 3.516 -7.631 1.00 94.50 78 ASP A CA 1
ATOM 661 C C . ASP A 1 78 ? 2.608 3.816 -8.391 1.00 94.50 78 ASP A C 1
ATOM 663 O O . ASP A 1 78 ? 3.196 2.929 -9.021 1.00 94.50 78 ASP A O 1
ATOM 667 N N . TYR A 1 79 ? 3.084 5.052 -8.320 1.00 94.38 79 TYR A N 1
ATOM 668 C CA . TYR A 1 79 ? 4.374 5.430 -8.872 1.00 94.38 79 TYR A CA 1
ATOM 669 C C . TYR A 1 79 ? 5.505 5.255 -7.862 1.00 94.38 79 TYR A C 1
ATOM 671 O O . TYR A 1 79 ? 5.457 5.718 -6.724 1.00 94.38 79 TYR A O 1
ATOM 679 N N . PHE A 1 80 ? 6.596 4.651 -8.322 1.00 94.81 80 PHE A N 1
ATOM 680 C CA . PHE A 1 80 ? 7.871 4.659 -7.621 1.00 94.81 80 PHE A CA 1
ATOM 681 C C . PHE A 1 80 ? 8.813 5.644 -8.295 1.00 94.81 80 PHE A C 1
ATOM 683 O O . PHE A 1 80 ? 9.045 5.565 -9.498 1.00 94.81 80 PHE A O 1
ATOM 690 N N . ILE A 1 81 ? 9.386 6.550 -7.507 1.00 93.31 81 ILE A N 1
ATOM 691 C CA . ILE A 1 81 ? 10.304 7.580 -7.997 1.00 93.31 81 ILE A CA 1
ATOM 692 C C . ILE A 1 81 ? 11.679 7.366 -7.364 1.00 93.31 81 ILE A C 1
ATOM 694 O O . ILE A 1 81 ? 11.810 7.287 -6.1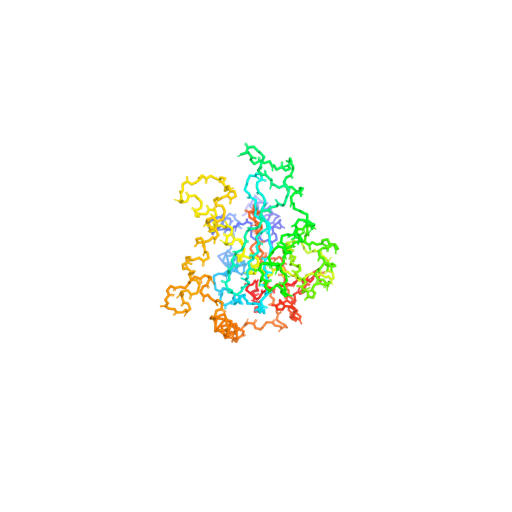36 1.00 93.31 81 ILE A O 1
ATOM 698 N N . SER A 1 82 ? 12.715 7.297 -8.192 1.00 93.12 82 SER A N 1
ATOM 699 C CA . SER A 1 82 ? 14.111 7.344 -7.767 1.00 93.12 82 SER A CA 1
ATOM 700 C C . SER A 1 82 ? 14.861 8.341 -8.632 1.00 93.12 82 SER A C 1
ATOM 702 O O . SER A 1 82 ? 15.198 8.034 -9.771 1.00 93.12 82 SER A O 1
ATOM 704 N N . ASP A 1 83 ? 15.151 9.512 -8.068 1.00 90.50 83 ASP A N 1
ATOM 705 C CA . ASP A 1 83 ? 15.740 10.629 -8.808 1.00 90.50 83 ASP A CA 1
ATOM 706 C C . ASP A 1 83 ? 14.884 10.984 -10.042 1.00 90.50 83 ASP A C 1
ATOM 708 O O . ASP A 1 83 ? 13.690 11.254 -9.890 1.00 90.50 83 ASP A O 1
ATOM 712 N N . VAL A 1 84 ? 15.447 10.945 -11.251 1.00 89.44 84 VAL A N 1
ATOM 713 C CA . VAL A 1 84 ? 14.713 11.189 -12.503 1.00 89.44 84 VAL A CA 1
ATOM 714 C C . VAL A 1 84 ? 13.915 9.979 -12.996 1.00 89.44 84 VAL A C 1
ATOM 716 O O . VAL A 1 84 ? 13.109 10.106 -13.917 1.00 89.44 84 VAL A O 1
ATOM 719 N N . PHE A 1 85 ? 14.130 8.803 -12.406 1.00 93.56 85 PHE A N 1
ATOM 720 C CA . PHE A 1 85 ? 13.495 7.566 -12.835 1.00 93.56 85 PHE A CA 1
ATOM 721 C C . PHE A 1 85 ? 12.129 7.378 -12.184 1.00 93.56 85 PHE A C 1
ATOM 723 O O . PHE A 1 85 ? 11.989 7.436 -10.960 1.00 93.56 85 PHE A O 1
ATOM 730 N N . VAL A 1 86 ? 11.125 7.116 -13.017 1.00 95.31 86 VAL A N 1
ATOM 731 C CA . VAL A 1 86 ? 9.742 6.888 -12.598 1.00 95.31 86 VAL A CA 1
ATOM 732 C C . VAL A 1 86 ? 9.281 5.549 -13.142 1.00 95.31 86 VAL A C 1
ATOM 734 O O . VAL A 1 86 ? 9.325 5.325 -14.352 1.00 95.31 86 VAL A O 1
ATOM 737 N N . TRP A 1 87 ? 8.810 4.683 -12.250 1.00 96.81 87 TRP A N 1
ATOM 738 C CA . TRP A 1 87 ? 8.187 3.413 -12.600 1.00 96.81 87 TRP A CA 1
ATOM 739 C C . TRP A 1 87 ? 6.736 3.404 -12.152 1.00 96.81 87 TRP A C 1
ATOM 741 O O . TRP A 1 87 ? 6.423 3.880 -11.060 1.00 96.81 87 TRP A O 1
ATOM 751 N N . LEU A 1 88 ? 5.870 2.790 -12.950 1.00 97.38 88 LEU A N 1
ATOM 752 C CA . LEU A 1 88 ? 4.608 2.277 -12.444 1.00 97.38 88 LEU A CA 1
ATOM 753 C C . LEU A 1 88 ? 4.906 0.968 -11.708 1.00 97.38 88 LEU A C 1
ATOM 755 O O . LEU A 1 88 ? 5.361 0.002 -12.324 1.00 97.38 88 LEU A O 1
ATOM 759 N N . LEU A 1 89 ? 4.667 0.932 -10.399 1.00 97.62 89 LEU A N 1
ATOM 760 C CA . LEU A 1 89 ? 4.629 -0.323 -9.661 1.00 97.62 89 LEU A CA 1
ATOM 761 C C . LEU A 1 89 ? 3.245 -0.934 -9.789 1.00 97.62 89 LEU A C 1
ATOM 763 O O . LEU A 1 89 ? 2.238 -0.264 -9.576 1.00 97.62 89 LEU A O 1
ATOM 767 N N . VAL A 1 90 ? 3.210 -2.223 -10.106 1.00 97.56 90 VAL A N 1
ATOM 768 C CA . VAL A 1 90 ? 1.983 -3.001 -10.252 1.00 97.56 90 VAL A CA 1
ATOM 769 C C . VAL A 1 90 ? 2.134 -4.253 -9.403 1.00 97.56 90 VAL A C 1
ATOM 771 O O . VAL A 1 90 ? 3.012 -5.076 -9.647 1.00 97.56 90 VAL A O 1
ATOM 774 N N . VAL A 1 91 ? 1.312 -4.382 -8.366 1.00 96.56 91 VAL A N 1
ATOM 775 C CA . VAL A 1 91 ? 1.436 -5.445 -7.362 1.00 96.56 91 VAL A CA 1
ATOM 776 C C . VAL A 1 91 ? 0.152 -6.247 -7.308 1.00 96.56 91 VAL A C 1
ATOM 778 O O . VAL A 1 91 ? -0.903 -5.701 -6.990 1.00 96.56 91 VAL A O 1
ATOM 781 N N . GLU A 1 92 ? 0.228 -7.549 -7.556 1.00 95.19 92 GLU A N 1
ATOM 782 C CA . GLU A 1 92 ? -0.928 -8.428 -7.390 1.00 95.19 92 GLU A CA 1
ATOM 783 C C . GLU A 1 92 ? -1.277 -8.548 -5.890 1.00 95.19 92 GLU A C 1
ATOM 785 O O . GLU A 1 92 ? -0.427 -8.774 -5.018 1.00 95.19 92 GLU A O 1
ATOM 790 N N . MET A 1 93 ? -2.546 -8.309 -5.563 1.00 93.12 93 MET A N 1
ATOM 791 C CA . MET A 1 93 ? -3.007 -8.038 -4.203 1.00 93.12 93 MET A CA 1
ATOM 792 C C . MET A 1 93 ? -2.939 -9.251 -3.272 1.00 93.12 93 MET A C 1
ATOM 794 O O . MET A 1 93 ? -2.862 -9.057 -2.055 1.00 93.12 93 MET A O 1
ATOM 798 N N . ASN A 1 94 ? -2.969 -10.476 -3.785 1.00 92.62 94 ASN A N 1
ATOM 799 C CA . ASN A 1 94 ? -2.969 -11.694 -2.978 1.00 92.62 94 ASN A CA 1
ATOM 800 C C . ASN A 1 94 ? -1.565 -12.297 -2.871 1.00 92.62 94 ASN A C 1
ATOM 802 O O . ASN A 1 94 ? -1.104 -12.575 -1.764 1.00 92.62 94 ASN A O 1
ATOM 806 N N . THR A 1 95 ? -0.881 -12.416 -4.005 1.00 92.75 95 THR A N 1
ATOM 807 C CA . THR A 1 95 ? 0.428 -13.060 -4.212 1.00 92.75 95 THR A CA 1
ATOM 808 C C . THR A 1 95 ? 1.606 -12.128 -3.940 1.00 92.75 95 THR A C 1
ATOM 810 O O . THR A 1 95 ? 2.729 -12.578 -3.743 1.00 92.75 95 THR A O 1
ATOM 813 N N . ARG A 1 96 ? 1.372 -10.808 -3.877 1.00 93.56 96 ARG A N 1
ATOM 814 C CA . ARG A 1 96 ? 2.417 -9.765 -3.789 1.00 93.56 96 ARG A CA 1
ATOM 815 C C . ARG A 1 96 ? 3.372 -9.749 -4.975 1.00 93.56 96 ARG A C 1
ATOM 817 O O . ARG A 1 96 ? 4.358 -9.017 -4.920 1.00 93.56 96 ARG A O 1
ATOM 824 N N . ARG A 1 97 ? 3.094 -10.512 -6.033 1.00 95.44 97 ARG A N 1
ATOM 825 C CA . ARG A 1 97 ? 3.919 -10.510 -7.231 1.00 95.44 97 ARG A CA 1
ATOM 826 C C . ARG A 1 97 ? 3.978 -9.090 -7.778 1.00 95.44 97 ARG A C 1
ATOM 828 O O . ARG A 1 97 ? 2.943 -8.461 -8.001 1.00 95.44 97 ARG A O 1
ATOM 835 N N . THR A 1 98 ? 5.192 -8.573 -7.888 1.00 97.06 98 THR A N 1
ATOM 836 C CA . THR A 1 98 ? 5.457 -7.161 -8.158 1.00 97.06 98 THR A CA 1
ATOM 837 C C . THR A 1 98 ? 6.062 -7.004 -9.540 1.00 97.06 98 THR A C 1
ATOM 839 O O . THR A 1 98 ? 6.954 -7.756 -9.921 1.00 97.06 98 THR A O 1
ATOM 842 N N . TYR A 1 99 ? 5.606 -5.991 -10.261 1.00 97.88 99 TYR A N 1
ATOM 843 C CA . TYR A 1 99 ? 6.168 -5.546 -11.526 1.00 97.88 99 TYR A CA 1
ATOM 844 C C . TYR A 1 99 ? 6.545 -4.071 -11.393 1.00 97.88 99 TYR A C 1
ATOM 846 O O . TYR A 1 99 ? 5.805 -3.300 -10.780 1.00 97.88 99 TYR A O 1
ATOM 854 N N . ALA A 1 100 ? 7.677 -3.680 -11.973 1.00 97.69 100 ALA A N 1
ATOM 855 C CA . ALA A 1 100 ? 8.084 -2.285 -12.096 1.00 97.69 100 ALA A CA 1
ATOM 856 C C . ALA A 1 100 ? 8.285 -1.962 -13.575 1.00 97.69 100 ALA A C 1
ATOM 858 O O . ALA A 1 100 ? 9.172 -2.519 -14.216 1.00 97.69 100 ALA A O 1
ATOM 859 N N . ILE A 1 101 ? 7.459 -1.071 -14.116 1.00 96.94 101 ILE A N 1
ATOM 860 C CA . ILE A 1 101 ? 7.494 -0.697 -15.530 1.00 96.94 101 ILE A CA 1
ATOM 861 C C . ILE A 1 101 ? 8.000 0.731 -15.622 1.00 96.94 101 ILE A C 1
ATOM 863 O O . ILE A 1 101 ? 7.365 1.646 -15.100 1.00 96.94 101 ILE A O 1
ATOM 867 N N . LEU A 1 102 ? 9.165 0.915 -16.243 1.00 95.62 102 LEU A N 1
ATOM 868 C CA . LEU A 1 102 ? 9.762 2.234 -16.429 1.00 95.62 102 LEU A CA 1
ATOM 869 C C . LEU A 1 102 ? 8.864 3.087 -17.336 1.00 95.62 102 LEU A C 1
ATOM 871 O O . LEU A 1 102 ? 8.355 2.595 -18.343 1.00 95.62 102 LEU A O 1
ATOM 875 N N . SER A 1 103 ? 8.692 4.364 -16.987 1.00 93.19 103 SER A N 1
ATOM 876 C CA . SER A 1 103 ? 8.002 5.347 -17.829 1.00 93.19 103 SER A CA 1
ATOM 877 C C . SER A 1 103 ? 8.556 5.328 -19.255 1.00 93.19 103 SER A C 1
ATOM 879 O O . SER A 1 103 ? 9.768 5.405 -19.455 1.00 93.19 103 SER A O 1
ATOM 881 N N . SER A 1 104 ? 7.667 5.287 -20.250 1.00 87.25 104 SER A N 1
ATOM 882 C CA . SER A 1 104 ? 8.027 5.240 -21.675 1.00 87.25 104 SER A CA 1
ATOM 883 C C . SER A 1 104 ? 8.771 6.487 -22.161 1.00 87.25 104 SER A C 1
ATOM 885 O O . SER A 1 104 ? 9.455 6.441 -23.182 1.00 87.25 104 SER A O 1
ATOM 887 N N . LEU A 1 105 ? 8.681 7.595 -21.422 1.00 88.44 105 LEU A N 1
ATOM 888 C CA . LEU A 1 105 ? 9.419 8.826 -21.708 1.00 88.44 105 LEU A CA 1
ATOM 889 C C . LEU A 1 105 ? 10.890 8.757 -21.273 1.00 88.44 105 LEU A C 1
ATOM 891 O O . LEU A 1 105 ? 11.679 9.628 -21.641 1.00 88.44 105 LEU A O 1
ATOM 895 N N . ILE A 1 106 ? 11.266 7.742 -20.492 1.00 89.62 106 ILE A N 1
ATOM 896 C CA . ILE A 1 106 ? 12.633 7.550 -20.020 1.00 89.62 106 ILE A CA 1
ATOM 897 C C . ILE A 1 106 ? 13.328 6.552 -20.935 1.00 89.62 106 ILE A C 1
ATOM 899 O O . ILE A 1 106 ? 12.974 5.377 -20.994 1.00 89.62 106 ILE A O 1
ATOM 903 N N . THR A 1 107 ? 14.342 7.024 -21.653 1.00 90.25 107 THR A N 1
ATOM 904 C CA . THR A 1 107 ? 15.017 6.242 -22.693 1.00 90.25 107 THR A CA 1
ATOM 905 C C . THR A 1 107 ? 16.527 6.314 -22.551 1.00 90.25 107 THR A C 1
ATOM 907 O O . THR A 1 107 ? 17.077 7.269 -22.003 1.00 90.25 107 THR A O 1
ATOM 910 N N . LYS A 1 108 ? 17.217 5.285 -23.043 1.00 90.31 108 LYS A N 1
ATOM 911 C CA . LYS A 1 108 ? 18.679 5.239 -23.062 1.00 90.31 108 LYS A CA 1
ATOM 912 C C . LYS A 1 108 ? 19.173 5.682 -24.437 1.00 90.31 108 LYS A C 1
ATOM 914 O O . LYS A 1 108 ? 18.960 4.981 -25.422 1.00 90.31 108 LYS A O 1
ATOM 919 N N . ILE A 1 109 ? 19.829 6.839 -24.508 1.00 89.06 109 ILE A N 1
ATOM 920 C CA . ILE A 1 109 ? 20.390 7.414 -25.739 1.00 89.06 109 ILE A CA 1
ATOM 921 C C . ILE A 1 109 ? 21.905 7.495 -25.571 1.00 89.06 109 ILE A C 1
ATOM 923 O O . ILE A 1 109 ? 22.394 8.126 -24.639 1.00 89.06 109 ILE A O 1
ATOM 927 N N . ASN A 1 110 ? 22.658 6.848 -26.466 1.00 90.81 110 ASN A N 1
ATOM 928 C CA . ASN A 1 110 ? 24.128 6.789 -26.420 1.00 90.81 110 ASN A CA 1
ATOM 929 C C . ASN A 1 110 ? 24.691 6.294 -25.072 1.00 90.81 110 ASN A C 1
ATOM 931 O O . ASN A 1 110 ? 25.722 6.767 -24.607 1.00 90.81 110 ASN A O 1
ATOM 935 N N . GLY A 1 111 ? 24.003 5.347 -24.427 1.00 87.12 111 GLY A N 1
ATOM 936 C CA . GLY A 1 111 ? 24.405 4.801 -23.126 1.00 87.12 111 GLY A CA 1
ATOM 937 C C . GLY A 1 111 ? 23.987 5.645 -21.918 1.00 87.12 111 GLY A C 1
ATOM 938 O O . GLY A 1 111 ? 24.083 5.157 -20.795 1.00 87.12 111 GLY A O 1
ATOM 939 N N . GLU A 1 112 ? 23.452 6.847 -22.132 1.00 88.56 112 GLU A N 1
ATOM 940 C CA . GLU A 1 112 ? 22.956 7.725 -21.075 1.00 88.56 112 GLU A CA 1
ATOM 941 C C . GLU A 1 112 ? 21.435 7.664 -20.961 1.00 88.56 112 GLU A C 1
ATOM 943 O O . GLU A 1 112 ? 20.712 7.713 -21.958 1.00 88.56 112 GLU A O 1
ATOM 948 N N . TRP A 1 113 ? 20.939 7.622 -19.729 1.00 89.62 113 TRP A N 1
ATOM 949 C CA . TRP A 1 113 ? 19.515 7.755 -19.460 1.00 89.62 113 TRP A CA 1
ATOM 950 C C . TRP A 1 113 ? 19.063 9.207 -19.657 1.00 89.62 113 TRP A C 1
ATOM 952 O O . TRP A 1 113 ? 19.634 10.139 -19.089 1.00 89.62 113 TRP A O 1
ATOM 962 N N . LYS A 1 114 ? 18.028 9.397 -20.474 1.00 89.38 114 LYS A N 1
ATOM 963 C CA . LYS A 1 114 ? 17.338 10.668 -20.696 1.00 89.38 114 LYS A CA 1
ATOM 964 C C . LYS A 1 114 ? 15.924 10.549 -20.149 1.00 89.38 114 LYS A C 1
ATOM 966 O O . LYS A 1 114 ? 15.223 9.588 -20.453 1.00 89.38 114 LYS A O 1
ATOM 971 N N . ALA A 1 115 ? 15.524 11.532 -19.354 1.00 87.50 115 ALA A N 1
ATOM 972 C CA . ALA A 1 115 ? 14.199 11.638 -18.764 1.00 87.50 115 ALA A CA 1
ATOM 973 C C . ALA A 1 115 ? 13.667 13.070 -18.949 1.00 87.50 115 ALA A C 1
ATOM 975 O O . ALA A 1 115 ? 14.471 14.000 -19.097 1.00 87.50 115 ALA A O 1
ATOM 976 N N . PRO A 1 116 ? 12.338 13.264 -18.927 1.00 83.75 116 PRO A N 1
ATOM 977 C CA . PRO A 1 116 ? 11.736 14.588 -18.844 1.00 83.75 116 PRO A CA 1
ATOM 978 C C . PRO A 1 116 ? 12.300 15.415 -17.687 1.00 83.75 116 PRO A C 1
ATOM 980 O O . PRO A 1 116 ? 12.684 14.875 -16.647 1.00 83.75 116 PRO A O 1
ATOM 983 N N . LYS A 1 117 ? 12.325 16.740 -17.864 1.00 77.38 117 LYS A N 1
ATOM 984 C CA . LYS A 1 117 ? 12.860 17.664 -16.854 1.00 77.38 117 LYS A CA 1
ATOM 985 C C . LYS A 1 117 ? 12.013 17.655 -15.582 1.00 77.38 117 LYS A C 1
ATOM 987 O O . LYS A 1 117 ? 12.560 17.771 -14.488 1.00 77.38 117 LYS A O 1
ATOM 992 N N . GLU A 1 118 ? 10.696 17.519 -15.725 1.00 82.56 118 GLU A N 1
ATOM 993 C CA . GLU A 1 118 ? 9.776 17.405 -14.601 1.00 82.56 118 GLU A CA 1
ATOM 994 C C . GLU A 1 118 ? 9.303 15.961 -14.421 1.00 82.56 118 GLU A C 1
ATOM 996 O O . GLU A 1 118 ? 8.727 15.349 -15.318 1.00 82.56 118 GLU A O 1
ATOM 1001 N N . THR A 1 119 ? 9.475 15.420 -13.212 1.00 81.06 119 THR A N 1
ATOM 1002 C CA . THR A 1 119 ? 9.046 14.057 -12.858 1.00 81.06 119 THR A CA 1
ATOM 1003 C C . THR A 1 119 ? 7.563 13.817 -13.157 1.00 81.06 119 THR A C 1
ATOM 1005 O O . THR A 1 119 ? 7.199 12.730 -13.596 1.00 81.06 119 THR A O 1
ATOM 1008 N N . LYS A 1 120 ? 6.715 14.842 -12.995 1.00 84.00 120 LYS A N 1
ATOM 1009 C CA . LYS A 1 120 ? 5.265 14.766 -13.237 1.00 84.00 120 LYS A CA 1
ATOM 1010 C C . LYS A 1 120 ? 4.899 14.452 -14.686 1.00 84.00 120 LYS A C 1
ATOM 1012 O O . LYS A 1 120 ? 3.875 13.821 -14.912 1.00 84.00 120 LYS A O 1
ATOM 1017 N N . GLU A 1 121 ? 5.735 14.816 -15.657 1.00 85.38 121 GLU A N 1
ATOM 1018 C CA . GLU A 1 121 ? 5.501 14.472 -17.068 1.00 85.38 121 GLU A CA 1
ATOM 1019 C C . GLU A 1 121 ? 5.556 12.954 -17.301 1.00 85.38 121 GLU A C 1
ATOM 1021 O O . GLU A 1 121 ? 4.926 12.433 -18.218 1.00 85.38 121 GLU A O 1
ATOM 1026 N N . ASN A 1 122 ? 6.251 12.218 -16.428 1.00 85.50 122 ASN A N 1
ATOM 1027 C CA . ASN A 1 122 ? 6.271 10.758 -16.449 1.00 85.50 122 ASN A CA 1
ATOM 1028 C C . ASN A 1 122 ? 5.025 10.131 -15.804 1.00 85.50 122 ASN A C 1
ATOM 1030 O O . ASN A 1 122 ? 4.734 8.961 -16.055 1.00 85.50 122 ASN A O 1
ATOM 1034 N N . MET A 1 123 ? 4.286 10.891 -14.996 1.00 90.62 123 MET A N 1
ATOM 1035 C CA . MET A 1 123 ? 3.153 10.430 -14.195 1.00 90.62 123 MET A CA 1
ATOM 1036 C C . MET A 1 123 ? 1.832 10.838 -14.855 1.00 90.62 123 MET A C 1
ATOM 1038 O O . MET A 1 123 ? 1.084 11.667 -14.342 1.00 90.62 123 MET A O 1
ATOM 1042 N N . THR A 1 124 ? 1.567 10.284 -16.038 1.00 92.44 124 THR A N 1
ATOM 1043 C CA . THR A 1 124 ? 0.368 10.579 -16.835 1.00 92.44 124 THR A CA 1
ATOM 1044 C C . THR A 1 124 ? -0.469 9.329 -17.062 1.00 92.44 124 THR A C 1
ATOM 1046 O O . THR A 1 124 ? 0.071 8.223 -17.136 1.00 92.44 124 THR A O 1
ATOM 1049 N N . ALA A 1 125 ? -1.781 9.512 -17.253 1.00 93.25 125 ALA A N 1
ATOM 1050 C CA . ALA A 1 125 ? -2.699 8.419 -17.574 1.00 93.25 125 ALA A CA 1
ATOM 1051 C C . ALA A 1 125 ? -2.245 7.635 -18.818 1.00 93.25 125 ALA A C 1
ATOM 1053 O O . ALA A 1 125 ? -2.297 6.408 -18.824 1.00 93.25 125 ALA A O 1
ATOM 1054 N N . LEU A 1 126 ? -1.716 8.322 -19.839 1.00 93.31 126 LEU A N 1
ATOM 1055 C CA . LEU A 1 126 ? -1.179 7.683 -21.042 1.00 93.31 126 LEU A CA 1
ATOM 1056 C C . LEU A 1 126 ? -0.022 6.723 -20.717 1.00 93.31 126 LEU A C 1
ATOM 1058 O O . LEU A 1 126 ? -0.039 5.573 -21.157 1.00 93.31 126 LEU A O 1
ATOM 1062 N N . ASN A 1 127 ? 0.953 7.161 -19.915 1.00 92.19 127 ASN A N 1
ATOM 1063 C CA . ASN A 1 127 ? 2.075 6.312 -19.502 1.00 92.19 127 ASN A CA 1
ATOM 1064 C C . ASN A 1 127 ? 1.615 5.152 -18.610 1.00 92.19 127 ASN A C 1
ATOM 1066 O O . ASN A 1 127 ? 2.135 4.039 -18.734 1.00 92.19 127 ASN A O 1
ATOM 1070 N N . THR A 1 128 ? 0.627 5.381 -17.735 1.00 95.88 128 THR A N 1
ATOM 1071 C CA . THR A 1 128 ? -0.009 4.309 -16.959 1.00 95.88 128 THR A CA 1
ATOM 1072 C C . THR A 1 128 ? -0.615 3.260 -17.889 1.00 95.88 128 THR A C 1
ATOM 1074 O O . THR A 1 128 ? -0.298 2.080 -17.767 1.00 95.88 128 THR A O 1
ATOM 1077 N N . ILE A 1 129 ? -1.435 3.682 -18.855 1.00 96.44 129 ILE A N 1
ATOM 1078 C CA . ILE A 1 129 ? -2.125 2.800 -19.805 1.00 96.44 129 ILE A CA 1
ATOM 1079 C C . ILE A 1 129 ? -1.122 2.007 -20.648 1.00 96.44 129 ILE A C 1
ATOM 1081 O O . ILE A 1 129 ? -1.262 0.795 -20.788 1.00 96.44 129 ILE A O 1
ATOM 1085 N N . GLN A 1 130 ? -0.075 2.651 -21.169 1.00 95.31 130 GLN A N 1
ATOM 1086 C CA . GLN A 1 130 ? 0.985 1.966 -21.919 1.00 95.31 130 GLN A CA 1
ATOM 1087 C C . GLN A 1 130 ? 1.682 0.889 -21.077 1.00 95.31 130 GLN A C 1
ATOM 1089 O O . GLN A 1 130 ? 1.930 -0.215 -21.566 1.00 95.31 130 GLN A O 1
ATOM 1094 N N . SER A 1 131 ? 1.949 1.187 -19.804 1.00 95.38 131 SER A N 1
ATOM 1095 C CA . SER A 1 131 ? 2.568 0.242 -18.872 1.00 95.38 131 SER A CA 1
ATOM 1096 C C . SER A 1 131 ? 1.648 -0.936 -18.542 1.00 95.38 131 SER A C 1
ATOM 1098 O O . SER A 1 131 ? 2.096 -2.074 -18.456 1.00 95.38 131 SER A O 1
ATOM 1100 N N . LEU A 1 132 ? 0.347 -0.693 -18.382 1.00 97.12 132 LEU A N 1
ATOM 1101 C CA . LEU A 1 132 ? -0.634 -1.754 -18.146 1.00 97.12 132 LEU A CA 1
ATOM 1102 C C . LEU A 1 132 ? -0.837 -2.625 -19.394 1.00 97.12 132 LEU A C 1
ATOM 1104 O O . LEU A 1 132 ? -0.897 -3.848 -19.283 1.00 97.12 132 LEU A O 1
ATOM 1108 N N . ASN A 1 133 ? -0.871 -2.019 -20.584 1.00 96.44 133 ASN A N 1
ATOM 1109 C CA . ASN A 1 133 ? -0.952 -2.743 -21.852 1.00 96.44 133 ASN A CA 1
ATOM 1110 C C . ASN A 1 133 ? 0.244 -3.682 -22.043 1.00 96.44 133 ASN A C 1
ATOM 1112 O O . ASN A 1 133 ? 0.051 -4.826 -22.450 1.00 96.44 133 ASN A O 1
ATOM 1116 N N . SER A 1 134 ? 1.466 -3.241 -21.725 1.00 95.19 134 SER A N 1
ATOM 1117 C CA . SER A 1 134 ? 2.650 -4.099 -21.854 1.00 95.19 134 SER A CA 1
ATOM 1118 C C . SER A 1 134 ? 2.574 -5.321 -20.933 1.00 95.19 134 SER A C 1
ATOM 1120 O O . SER A 1 134 ? 2.899 -6.428 -21.358 1.00 95.19 134 SER A O 1
ATOM 1122 N N . LEU A 1 135 ? 2.061 -5.168 -19.708 1.00 95.94 135 LEU A N 1
ATOM 1123 C CA . LEU A 1 135 ? 1.810 -6.296 -18.808 1.00 95.94 135 LEU A CA 1
ATOM 1124 C C . LEU A 1 135 ? 0.756 -7.261 -19.360 1.00 95.94 135 LEU A C 1
ATOM 1126 O O . LEU A 1 135 ? 0.973 -8.472 -19.344 1.00 95.94 135 LEU A O 1
ATOM 1130 N N . ILE A 1 136 ? -0.365 -6.742 -19.865 1.00 96.31 136 ILE A N 1
ATOM 1131 C CA . ILE A 1 136 ? -1.444 -7.567 -20.430 1.00 96.31 136 ILE A CA 1
ATOM 1132 C C . ILE A 1 136 ? -0.941 -8.359 -21.643 1.00 96.31 136 ILE A C 1
ATOM 1134 O O . ILE A 1 136 ? -1.201 -9.558 -21.739 1.00 96.31 136 ILE A O 1
ATOM 1138 N N . ILE A 1 137 ? -0.163 -7.726 -22.528 1.00 95.88 137 ILE A N 1
ATOM 1139 C CA . ILE A 1 137 ? 0.479 -8.385 -23.678 1.00 95.88 137 ILE A CA 1
ATOM 1140 C C . ILE A 1 137 ? 1.415 -9.510 -23.216 1.00 95.88 137 ILE A C 1
ATOM 1142 O O . ILE A 1 137 ? 1.445 -10.576 -23.826 1.00 95.88 137 ILE A O 1
ATOM 1146 N N . ASN A 1 138 ? 2.118 -9.311 -22.100 1.00 94.00 138 ASN A N 1
ATOM 1147 C CA . ASN A 1 138 ? 2.984 -10.317 -21.482 1.00 94.00 138 ASN A CA 1
ATOM 1148 C C . ASN A 1 138 ? 2.220 -11.380 -20.661 1.00 94.00 138 ASN A C 1
ATOM 1150 O O . ASN A 1 138 ? 2.834 -12.156 -19.930 1.00 94.00 138 ASN A O 1
ATOM 1154 N N . GLY A 1 139 ? 0.889 -11.440 -20.772 1.00 93.94 139 GLY A N 1
ATOM 1155 C CA . GLY A 1 139 ? 0.057 -12.485 -20.171 1.00 93.94 139 GLY A CA 1
ATOM 1156 C C . GLY A 1 139 ? -0.421 -12.200 -18.746 1.00 93.94 139 GLY A C 1
ATOM 1157 O O . GLY A 1 139 ? -1.008 -13.080 -18.114 1.00 93.94 139 GLY A O 1
ATOM 1158 N N . VAL A 1 140 ? -0.212 -10.989 -18.220 1.00 95.19 140 VAL A N 1
ATOM 1159 C CA . VAL A 1 140 ? -0.723 -10.602 -16.898 1.00 95.19 140 VAL A CA 1
ATOM 1160 C C . VAL A 1 140 ? -2.236 -10.369 -16.974 1.00 95.19 140 VAL A C 1
ATOM 1162 O O . VAL A 1 140 ? -2.717 -9.479 -17.672 1.00 95.19 140 VAL A O 1
ATOM 1165 N N . ASN A 1 141 ? -3.011 -11.159 -16.227 1.00 94.31 141 ASN A N 1
ATOM 1166 C CA . ASN A 1 141 ? -4.472 -11.071 -16.228 1.00 94.31 141 ASN A CA 1
ATOM 1167 C C . ASN A 1 141 ? -4.987 -10.047 -15.206 1.00 94.31 141 ASN A C 1
ATOM 1169 O O . ASN A 1 141 ? -5.297 -10.389 -14.062 1.00 94.31 141 ASN A O 1
ATOM 1173 N N . ILE A 1 142 ? -5.117 -8.797 -15.641 1.00 97.12 142 ILE A N 1
ATOM 1174 C CA . ILE A 1 142 ? -5.655 -7.699 -14.832 1.00 97.12 142 ILE A CA 1
ATOM 1175 C C . ILE A 1 142 ? -7.184 -7.671 -14.960 1.00 97.12 142 ILE A C 1
ATOM 1177 O O . ILE A 1 142 ? -7.719 -7.556 -16.060 1.00 97.12 142 ILE A O 1
ATOM 1181 N N . LYS A 1 143 ? -7.895 -7.776 -13.831 1.00 97.38 143 LYS A N 1
ATOM 1182 C CA . LYS A 1 143 ? -9.368 -7.680 -13.749 1.00 97.38 143 LYS A CA 1
ATOM 1183 C C . LYS A 1 143 ? -9.841 -6.529 -12.875 1.00 97.38 143 LYS A C 1
ATOM 1185 O O . LYS A 1 143 ? -10.905 -5.959 -13.118 1.00 97.38 143 LYS A O 1
ATOM 1190 N N . HIS A 1 144 ? -9.054 -6.171 -11.867 1.00 96.56 144 HIS A N 1
ATOM 1191 C CA . HIS A 1 144 ? -9.364 -5.062 -10.979 1.00 96.56 144 HIS A CA 1
ATOM 1192 C C . HIS A 1 144 ? -8.107 -4.241 -10.715 1.00 96.56 144 HIS A C 1
ATOM 1194 O O . HIS A 1 144 ? -7.037 -4.802 -10.478 1.00 96.56 144 HIS A O 1
ATOM 1200 N N . LEU A 1 145 ? -8.252 -2.921 -10.723 1.00 96.06 145 LEU A N 1
ATOM 1201 C CA . LEU A 1 145 ? -7.199 -1.977 -10.383 1.00 96.06 145 LEU A CA 1
ATOM 1202 C C . LEU A 1 145 ? -7.577 -1.199 -9.136 1.00 96.06 145 LEU A C 1
ATOM 1204 O O . LEU A 1 145 ? -8.714 -0.756 -8.968 1.00 96.06 145 LEU A O 1
ATOM 1208 N N . VAL A 1 146 ? -6.595 -1.043 -8.264 1.00 92.44 146 VAL A N 1
ATOM 1209 C CA . VAL A 1 146 ? -6.686 -0.309 -7.015 1.00 92.44 146 VAL A CA 1
ATOM 1210 C C . VAL A 1 146 ? -5.569 0.721 -6.992 1.00 92.44 146 VAL A C 1
ATOM 1212 O O . VAL A 1 146 ? -4.402 0.360 -7.100 1.00 92.44 146 VAL A O 1
ATOM 12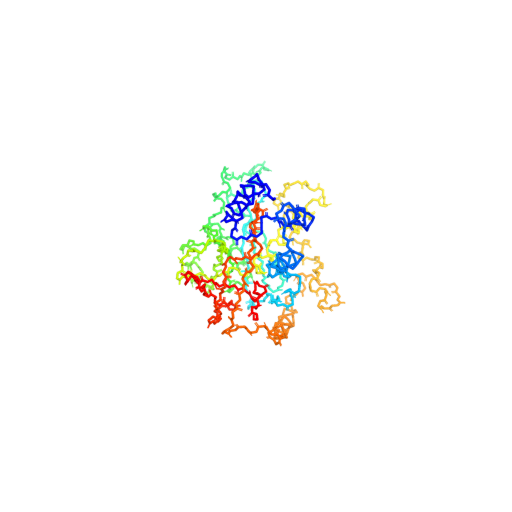15 N N . CYS A 1 147 ? -5.907 1.987 -6.804 1.00 90.75 147 CYS A N 1
ATOM 1216 C CA . CYS A 1 147 ? -4.939 3.081 -6.804 1.00 90.75 147 CYS A CA 1
ATOM 1217 C C . CYS A 1 147 ? -5.308 4.135 -5.758 1.00 90.75 147 CYS A C 1
ATOM 1219 O O . CYS A 1 147 ? -6.367 4.052 -5.128 1.00 90.75 147 CYS A O 1
ATOM 1221 N N . ASP A 1 148 ? -4.436 5.117 -5.552 1.00 86.50 148 ASP A N 1
ATOM 1222 C CA . ASP A 1 148 ? -4.779 6.321 -4.802 1.00 86.50 148 ASP A CA 1
ATOM 1223 C C . ASP A 1 148 ? -5.250 7.456 -5.732 1.00 86.50 148 ASP A C 1
ATOM 1225 O O . ASP A 1 148 ? -5.600 7.214 -6.888 1.00 86.50 148 ASP A O 1
ATOM 1229 N N . GLN A 1 149 ? -5.336 8.677 -5.199 1.00 84.75 149 GLN A N 1
ATOM 1230 C CA . GLN A 1 149 ? -5.844 9.856 -5.906 1.00 84.75 149 GLN A CA 1
ATOM 1231 C C . GLN A 1 149 ? -4.780 10.602 -6.730 1.00 84.75 149 GLN A C 1
ATOM 1233 O O . GLN A 1 149 ? -4.943 11.795 -6.988 1.00 84.75 149 GLN A O 1
ATOM 1238 N N . GLU A 1 150 ? -3.695 9.948 -7.149 1.00 86.50 150 GLU A N 1
ATOM 1239 C CA . GLU A 1 150 ? -2.776 10.561 -8.111 1.00 86.50 150 GLU A CA 1
ATOM 1240 C C . GLU A 1 150 ? -3.552 11.016 -9.374 1.00 86.50 150 GLU A C 1
ATOM 1242 O O . GLU A 1 150 ? -4.389 10.264 -9.892 1.00 86.50 150 GLU A O 1
ATOM 1247 N N . PRO A 1 151 ? -3.312 12.232 -9.903 1.00 87.56 151 PRO A N 1
ATOM 1248 C CA . PRO A 1 151 ? -3.976 12.738 -11.107 1.00 87.56 151 PRO A CA 1
ATOM 1249 C C . PRO A 1 151 ? -3.960 11.781 -12.307 1.00 87.56 151 PRO A C 1
ATOM 1251 O O . PRO A 1 151 ? -4.946 11.690 -13.035 1.00 87.56 151 PRO A O 1
ATOM 1254 N N . ALA A 1 152 ? -2.881 11.014 -12.486 1.00 89.31 152 ALA A N 1
ATOM 1255 C CA . ALA A 1 152 ? -2.785 9.996 -13.534 1.00 89.31 152 ALA A CA 1
ATOM 1256 C C . ALA A 1 152 ? -3.840 8.883 -13.412 1.00 89.31 152 ALA A C 1
ATOM 1258 O O . ALA A 1 152 ? -4.216 8.281 -14.415 1.00 89.31 152 ALA A O 1
ATOM 1259 N N . PHE A 1 153 ? -4.308 8.602 -12.193 1.00 91.56 153 PHE A N 1
ATOM 1260 C CA . PHE A 1 153 ? -5.235 7.509 -11.903 1.00 91.56 153 PHE A CA 1
ATOM 1261 C C . PHE A 1 153 ? -6.692 7.957 -11.765 1.00 91.56 153 PHE A C 1
ATOM 1263 O O . PHE A 1 153 ? -7.603 7.138 -11.861 1.00 91.56 153 PHE A O 1
ATOM 1270 N N . THR A 1 154 ? -6.915 9.253 -11.543 1.00 88.00 154 THR A N 1
ATOM 1271 C CA . THR A 1 154 ? -8.252 9.852 -11.388 1.00 88.00 154 THR A CA 1
ATOM 1272 C C . THR A 1 154 ? -8.802 10.444 -12.686 1.00 88.00 154 THR A C 1
ATOM 1274 O O . THR A 1 154 ? -9.974 10.806 -12.746 1.00 88.00 154 THR A O 1
ATOM 1277 N N . GLY A 1 155 ? -7.975 10.536 -13.731 1.00 84.56 155 GLY A N 1
ATOM 1278 C CA . GLY A 1 155 ? -8.377 11.046 -15.036 1.00 84.56 155 GLY A CA 1
ATOM 1279 C C . GLY A 1 155 ? -9.356 10.133 -15.784 1.00 84.56 155 GLY A C 1
ATOM 1280 O O . GLY A 1 155 ? -9.322 8.906 -15.663 1.00 84.56 155 GLY A O 1
ATOM 1281 N N . ASN A 1 156 ? -10.186 10.750 -16.630 1.00 91.25 156 ASN A N 1
ATOM 1282 C CA . ASN A 1 156 ? -11.163 10.048 -17.468 1.00 91.25 156 ASN A CA 1
ATOM 1283 C C . ASN A 1 156 ? -10.513 9.016 -18.403 1.00 91.25 156 ASN A C 1
ATOM 1285 O O . ASN A 1 156 ? -11.108 7.974 -18.651 1.00 91.25 156 ASN A O 1
ATOM 1289 N N . ASP A 1 157 ? -9.294 9.270 -18.885 1.00 94.81 157 ASP A N 1
ATOM 1290 C CA . ASP A 1 157 ? -8.611 8.390 -19.841 1.00 94.81 157 ASP A CA 1
ATOM 1291 C C . ASP A 1 157 ? -8.374 6.985 -19.272 1.00 94.81 157 ASP A C 1
ATOM 1293 O O . ASP A 1 157 ? -8.700 5.989 -19.919 1.00 94.81 157 ASP A O 1
ATOM 1297 N N . LEU A 1 158 ? -7.863 6.886 -18.035 1.00 94.88 158 LEU A N 1
ATOM 1298 C CA . LEU A 1 158 ? -7.656 5.588 -17.388 1.00 94.88 158 LEU A CA 1
ATOM 1299 C C . LEU A 1 158 ? -8.994 4.904 -17.096 1.00 94.88 158 LEU A C 1
ATOM 1301 O O . LEU A 1 158 ? -9.110 3.691 -17.271 1.00 94.88 158 LEU A O 1
ATOM 1305 N N . ALA A 1 159 ? -10.004 5.669 -16.674 1.00 94.50 159 ALA A N 1
ATOM 1306 C CA . ALA A 1 159 ? -11.336 5.139 -16.406 1.00 94.50 159 ALA A CA 1
ATOM 1307 C C . ALA A 1 159 ? -11.975 4.545 -17.674 1.00 94.50 159 ALA A C 1
ATOM 1309 O O . ALA A 1 159 ? -12.461 3.413 -17.632 1.00 94.50 159 ALA A O 1
ATOM 1310 N N . TYR A 1 160 ? -11.919 5.254 -18.806 1.00 96.50 160 TYR A N 1
ATOM 1311 C CA . TYR A 1 160 ? -12.420 4.761 -20.090 1.00 96.50 160 TYR A CA 1
ATOM 1312 C C . TYR A 1 160 ? -11.648 3.534 -20.568 1.00 96.50 160 TYR A C 1
ATOM 1314 O O . TYR A 1 160 ? -12.273 2.524 -20.888 1.00 96.50 160 TYR A O 1
ATOM 1322 N N . TRP A 1 161 ? -10.313 3.563 -20.517 1.00 97.31 161 TRP A N 1
ATOM 1323 C CA . TRP A 1 161 ? -9.500 2.399 -20.871 1.00 97.31 161 TRP A CA 1
ATOM 1324 C C . TRP A 1 161 ? -9.844 1.175 -20.004 1.00 97.31 161 TRP A C 1
ATOM 1326 O O . TRP A 1 161 ? -9.959 0.062 -20.519 1.00 97.31 161 TRP A O 1
ATOM 1336 N N . CYS A 1 162 ? -10.074 1.363 -18.699 1.00 97.25 162 CYS A N 1
ATOM 1337 C CA . CYS A 1 162 ? -10.502 0.278 -17.815 1.00 97.25 162 CYS A CA 1
ATOM 1338 C C . CYS A 1 162 ? -11.857 -0.300 -18.246 1.00 97.25 162 CYS A C 1
ATOM 1340 O O . CYS A 1 162 ? -11.994 -1.520 -18.327 1.00 97.25 162 CYS A O 1
ATOM 1342 N N . ILE A 1 163 ? -12.839 0.554 -18.557 1.00 96.38 163 ILE A N 1
ATOM 1343 C CA . ILE A 1 163 ? -14.168 0.128 -19.025 1.00 96.38 163 ILE A CA 1
ATOM 1344 C C . ILE A 1 163 ? -14.049 -0.686 -20.320 1.00 96.38 163 ILE A C 1
ATOM 1346 O O . ILE A 1 163 ? -14.610 -1.779 -20.401 1.00 96.38 163 ILE A O 1
ATOM 1350 N N . GLU A 1 164 ? -13.283 -0.199 -21.297 1.00 97.00 164 GLU A N 1
ATOM 1351 C CA . GLU A 1 164 ? -13.073 -0.870 -22.588 1.00 97.00 164 GLU A CA 1
ATOM 1352 C C . GLU A 1 164 ? -12.405 -2.244 -22.447 1.00 97.00 164 GLU A C 1
ATOM 1354 O O . GLU A 1 164 ? -12.705 -3.164 -23.206 1.00 97.00 164 GLU A O 1
ATOM 1359 N N . ASN A 1 165 ? -11.542 -2.412 -21.443 1.00 96.38 165 ASN A N 1
ATOM 1360 C CA . ASN A 1 165 ? -10.827 -3.663 -21.184 1.00 96.38 165 ASN A CA 1
ATOM 1361 C C . ASN A 1 165 ? -11.529 -4.566 -20.152 1.00 96.38 165 ASN A C 1
ATOM 1363 O O . ASN A 1 165 ? -10.982 -5.597 -19.754 1.00 96.38 165 ASN A O 1
ATOM 1367 N N . GLY A 1 166 ? -12.737 -4.204 -19.703 1.00 96.62 166 GLY A N 1
ATOM 1368 C CA . GLY A 1 166 ? -13.483 -4.971 -18.701 1.00 96.62 166 GLY A CA 1
ATOM 1369 C C . GLY A 1 166 ? -12.792 -5.022 -17.332 1.00 96.62 166 GLY A C 1
ATOM 1370 O O . GLY A 1 166 ? -12.933 -6.002 -16.599 1.00 96.62 166 GLY A O 1
ATOM 1371 N N . ILE A 1 167 ? -12.026 -3.984 -16.994 1.00 97.56 167 ILE A N 1
ATOM 1372 C CA . ILE A 1 167 ? -11.287 -3.835 -15.741 1.00 97.56 167 ILE A CA 1
ATOM 1373 C C . ILE A 1 167 ? -12.092 -2.946 -14.792 1.00 97.56 167 ILE A C 1
ATOM 1375 O O . ILE A 1 167 ? -12.517 -1.847 -15.136 1.00 97.56 167 ILE A O 1
ATOM 1379 N N . THR A 1 168 ? -12.281 -3.395 -13.551 1.00 95.50 168 THR A N 1
ATOM 1380 C CA . THR A 1 168 ? -12.890 -2.548 -12.514 1.00 95.50 168 THR A CA 1
ATOM 1381 C C . THR A 1 168 ? -11.838 -1.642 -11.885 1.00 95.50 168 THR A C 1
ATOM 1383 O O . THR A 1 168 ? -10.937 -2.142 -11.213 1.00 95.50 168 THR A O 1
ATOM 1386 N N . LEU A 1 169 ? -11.983 -0.325 -12.024 1.00 93.62 169 LEU A N 1
ATOM 1387 C CA . LEU A 1 169 ? -11.131 0.653 -11.346 1.00 93.62 169 LEU A CA 1
ATOM 1388 C C . LEU A 1 169 ? -11.705 1.030 -9.971 1.00 93.62 169 LEU A C 1
ATOM 1390 O O . LEU A 1 169 ? -12.894 1.319 -9.840 1.00 93.62 169 LEU A O 1
ATOM 1394 N N . ARG A 1 170 ? -10.858 1.040 -8.939 1.00 89.62 170 ARG A N 1
ATOM 1395 C CA . ARG A 1 170 ? -11.178 1.530 -7.592 1.00 89.62 170 ARG A CA 1
ATOM 1396 C C . ARG A 1 170 ? -10.125 2.529 -7.127 1.00 89.62 170 ARG A C 1
ATOM 1398 O O . ARG A 1 170 ? -9.014 2.146 -6.765 1.00 89.62 170 ARG A O 1
ATOM 1405 N N . VAL A 1 171 ? -10.520 3.795 -7.073 1.00 85.06 171 VAL A N 1
ATOM 1406 C CA . VAL A 1 171 ? -9.705 4.882 -6.525 1.00 85.06 171 VAL A CA 1
ATOM 1407 C C . VAL A 1 171 ? -9.963 4.990 -5.024 1.00 85.06 171 VAL A C 1
ATOM 1409 O O . VAL A 1 171 ? -11.101 5.172 -4.589 1.00 85.06 171 VAL A O 1
ATOM 1412 N N . TYR A 1 172 ? -8.913 4.872 -4.215 1.00 75.75 172 TYR A N 1
ATOM 1413 C CA . TYR A 1 172 ? -8.989 5.078 -2.775 1.00 75.75 172 TYR A CA 1
ATOM 1414 C C . TYR A 1 172 ? -8.621 6.498 -2.383 1.00 75.75 172 TYR A C 1
ATOM 1416 O O . TYR A 1 172 ? -7.585 7.034 -2.768 1.00 75.75 172 TYR A O 1
ATOM 1424 N N . VAL A 1 173 ? -9.431 7.054 -1.493 1.00 63.19 173 VAL A N 1
ATOM 1425 C CA . VAL A 1 173 ? -9.319 8.448 -1.087 1.00 63.19 173 VAL A CA 1
ATOM 1426 C C . VAL A 1 173 ? -8.671 8.558 0.281 1.00 63.19 173 VAL A C 1
ATOM 1428 O O . VAL A 1 173 ? -9.143 7.982 1.269 1.00 63.19 173 VAL A O 1
ATOM 1431 N N . LYS A 1 174 ? -7.567 9.306 0.355 1.00 58.69 174 LYS A N 1
ATOM 1432 C CA . LYS A 1 174 ? -6.832 9.576 1.599 1.00 58.69 174 LYS A CA 1
ATOM 1433 C C . LYS A 1 174 ? -7.437 10.799 2.307 1.00 58.69 174 LYS A C 1
ATOM 1435 O O . LYS A 1 174 ? -6.778 11.819 2.481 1.00 58.69 174 LYS A O 1
ATOM 1440 N N . ASN A 1 175 ? -8.691 10.717 2.756 1.00 53.53 175 ASN A N 1
ATOM 1441 C CA . ASN A 1 175 ? -9.296 11.819 3.517 1.00 53.53 175 ASN A CA 1
ATOM 1442 C C . ASN A 1 175 ? -8.665 11.932 4.915 1.00 53.53 175 ASN A C 1
ATOM 1444 O O . ASN A 1 175 ? -8.749 10.985 5.706 1.00 53.53 175 ASN A O 1
ATOM 1448 N N . LYS A 1 176 ? -8.085 13.094 5.262 1.00 52.91 176 LYS A N 1
ATOM 1449 C CA . LYS A 1 176 ? -7.596 13.386 6.625 1.00 52.91 176 LYS A CA 1
ATOM 1450 C C . LYS A 1 176 ? -8.763 13.379 7.610 1.00 52.91 176 LYS A C 1
ATOM 1452 O O . LYS A 1 176 ? -9.755 14.066 7.406 1.00 52.91 176 LYS A O 1
ATOM 1457 N N . VAL A 1 177 ? -8.637 12.632 8.709 1.00 54.84 177 VAL A N 1
ATOM 1458 C CA . VAL A 1 177 ? -9.681 12.549 9.755 1.00 54.84 177 VAL A CA 1
ATOM 1459 C C . VAL A 1 177 ? -9.941 13.893 10.426 1.00 54.84 177 VAL A C 1
ATOM 1461 O O . VAL A 1 177 ? -11.041 14.135 10.900 1.00 54.84 177 VAL A O 1
ATOM 1464 N N . SER A 1 178 ? -8.949 14.782 10.422 1.00 48.25 178 SER A N 1
ATOM 1465 C CA . SER A 1 178 ? -9.044 16.126 10.986 1.00 48.25 178 SER A CA 1
ATOM 1466 C C . SER A 1 178 ? -9.822 17.126 10.126 1.00 48.25 178 SER A C 1
ATOM 1468 O O . SER A 1 178 ? -10.217 18.163 10.648 1.00 48.25 178 SER A O 1
ATOM 1470 N N . ASN A 1 179 ? -10.019 16.847 8.833 1.00 48.16 179 ASN A N 1
ATOM 1471 C CA . ASN A 1 179 ? -10.699 17.745 7.902 1.00 48.16 179 ASN A CA 1
ATOM 1472 C C . ASN A 1 179 ? -12.079 17.159 7.598 1.00 48.16 179 ASN A C 1
ATOM 1474 O O . ASN A 1 179 ? -12.288 16.560 6.547 1.00 48.16 179 ASN A O 1
ATOM 1478 N N . PHE A 1 180 ? -13.006 17.278 8.545 1.00 49.50 180 PHE A N 1
ATOM 1479 C CA . PHE A 1 180 ? -14.414 17.014 8.264 1.00 49.50 180 PHE A CA 1
ATOM 1480 C C . PHE A 1 180 ? -14.913 18.095 7.302 1.00 49.50 180 PHE A C 1
ATOM 1482 O O . PHE A 1 180 ? -15.214 19.212 7.710 1.00 49.50 180 PHE A O 1
ATOM 1489 N N . VAL A 1 181 ? -14.936 17.773 6.012 1.00 39.84 181 VAL A N 1
ATOM 1490 C CA . VAL A 1 181 ? -15.705 18.501 5.007 1.00 39.84 181 VAL A CA 1
ATOM 1491 C C . VAL A 1 181 ? -16.464 17.459 4.202 1.00 39.84 181 VAL A C 1
ATOM 1493 O O . VAL A 1 181 ? -15.877 16.486 3.733 1.00 39.84 181 VAL A O 1
ATOM 1496 N N . ASN A 1 182 ? -17.776 17.676 4.108 1.00 41.09 182 ASN A N 1
ATOM 1497 C CA . ASN A 1 182 ? -18.721 16.982 3.241 1.00 41.09 182 ASN A CA 1
ATOM 1498 C C . ASN A 1 182 ? -18.099 16.558 1.908 1.00 41.09 182 ASN A C 1
ATOM 1500 O O . ASN A 1 182 ? -17.797 17.418 1.083 1.00 41.09 182 ASN A O 1
ATOM 1504 N N . THR A 1 183 ? -18.052 15.257 1.644 1.00 35.69 183 THR A N 1
ATOM 1505 C CA . THR A 1 183 ? -18.130 14.755 0.273 1.00 35.69 183 THR A CA 1
ATOM 1506 C C . THR A 1 183 ? -19.100 13.581 0.254 1.00 35.69 183 THR A C 1
ATOM 1508 O O . THR A 1 183 ? -18.944 12.595 0.971 1.00 35.69 183 THR A O 1
ATOM 1511 N N . ASN A 1 184 ? -20.157 13.724 -0.545 1.00 34.00 184 ASN A N 1
ATOM 1512 C CA . ASN A 1 184 ? -21.190 12.708 -0.754 1.00 34.00 184 ASN A CA 1
ATOM 1513 C C . ASN A 1 184 ? -20.688 11.474 -1.511 1.00 34.00 184 ASN A C 1
ATOM 1515 O O . ASN A 1 184 ? -21.462 10.563 -1.766 1.00 34.00 184 ASN A O 1
ATOM 1519 N N . GLU A 1 185 ? -19.406 11.396 -1.829 1.00 42.34 185 GLU A N 1
ATOM 1520 C CA . GLU A 1 185 ? -18.772 10.236 -2.427 1.00 42.34 185 GLU A CA 1
ATOM 1521 C C . GLU A 1 185 ? -17.373 10.121 -1.811 1.00 42.34 185 GLU A C 1
ATOM 1523 O O . GLU A 1 185 ? -16.856 11.103 -1.275 1.00 42.34 185 GLU A O 1
ATOM 1528 N N . GLU A 1 186 ? -16.786 8.924 -1.887 1.00 38.69 186 GLU A N 1
ATOM 1529 C CA . GLU A 1 186 ? -15.408 8.568 -1.507 1.00 38.69 186 GLU A CA 1
ATOM 1530 C C . GLU A 1 186 ? -15.248 7.773 -0.190 1.00 38.69 186 GLU A C 1
ATOM 1532 O O . GLU A 1 186 ? -15.202 8.274 0.937 1.00 38.69 186 GLU A O 1
ATOM 1537 N N . SER A 1 187 ? -15.118 6.450 -0.354 1.00 37.78 187 SER A N 1
ATOM 1538 C CA . SER A 1 187 ? -14.644 5.529 0.678 1.00 37.78 187 SER A CA 1
ATOM 1539 C C . SER A 1 187 ? -13.182 5.815 1.013 1.00 37.78 187 SER A C 1
ATOM 1541 O O . SER A 1 187 ? -12.334 5.869 0.117 1.00 37.78 187 SER A O 1
ATOM 1543 N N . ARG A 1 188 ? -12.866 5.916 2.309 1.00 44.56 188 ARG A N 1
ATOM 1544 C CA . ARG A 1 188 ? -11.477 5.981 2.763 1.00 44.56 188 ARG A CA 1
ATOM 1545 C C . ARG A 1 188 ? -10.673 4.808 2.222 1.00 44.56 188 ARG A C 1
ATOM 1547 O O . ARG A 1 188 ? -11.090 3.656 2.342 1.00 44.56 188 ARG A O 1
ATOM 1554 N N . GLY A 1 189 ? -9.474 5.114 1.736 1.00 40.62 189 GLY A N 1
ATOM 1555 C CA . GLY A 1 189 ? -8.423 4.126 1.577 1.00 40.62 189 GLY A CA 1
ATOM 1556 C C . GLY A 1 189 ? -8.266 3.329 2.858 1.00 40.62 189 GLY A C 1
ATOM 1557 O O . GLY A 1 189 ? -7.885 3.873 3.894 1.00 40.62 189 GLY A O 1
ATOM 1558 N N . ASN A 1 190 ? -8.553 2.030 2.801 1.00 48.41 190 ASN A N 1
ATOM 1559 C CA . ASN A 1 190 ? -8.049 1.124 3.816 1.00 48.41 190 ASN A CA 1
ATOM 1560 C C . ASN A 1 190 ? -6.528 1.269 3.777 1.00 48.41 190 ASN A C 1
ATOM 1562 O O . ASN A 1 190 ? -5.892 0.794 2.835 1.00 48.41 190 ASN A O 1
ATOM 1566 N N . HIS A 1 191 ? -5.947 1.921 4.791 1.00 49.53 191 HIS A N 1
ATOM 1567 C CA . HIS A 1 191 ? -4.496 2.044 4.949 1.00 49.53 191 HIS A CA 1
ATOM 1568 C C . HIS A 1 191 ? -3.818 0.674 4.774 1.00 49.53 191 HIS A C 1
ATOM 1570 O O . HIS A 1 191 ? -2.699 0.598 4.295 1.00 49.53 191 HIS A O 1
ATOM 1576 N N . SER A 1 192 ? -4.517 -0.433 5.057 1.00 60.22 192 SER A N 1
ATOM 1577 C CA . SER A 1 192 ? -4.025 -1.791 4.835 1.00 60.22 192 SER A CA 1
ATOM 1578 C C . SER A 1 192 ? -3.767 -2.157 3.367 1.00 60.22 192 SER A C 1
ATOM 1580 O O . SER A 1 192 ? -2.842 -2.931 3.132 1.00 60.22 192 SER A O 1
ATOM 1582 N N . THR A 1 193 ? -4.526 -1.641 2.394 1.00 71.31 193 THR A N 1
ATOM 1583 C CA . THR A 1 193 ? -4.384 -2.017 0.977 1.00 71.31 193 THR A CA 1
ATOM 1584 C C . THR A 1 193 ? -3.209 -1.306 0.329 1.00 71.31 193 THR A C 1
ATOM 1586 O O . THR A 1 193 ? -2.257 -1.962 -0.074 1.00 71.31 193 THR A O 1
ATOM 1589 N N . LEU A 1 194 ? -3.200 0.027 0.336 1.00 78.56 194 LEU A N 1
ATOM 1590 C CA . LEU A 1 194 ? -2.071 0.789 -0.206 1.00 78.56 194 LEU A CA 1
ATOM 1591 C C . LEU A 1 194 ? -0.777 0.579 0.610 1.00 78.56 194 LEU A C 1
ATOM 1593 O O . LEU A 1 194 ? 0.302 0.567 0.030 1.00 78.56 194 LEU A O 1
ATOM 1597 N N . SER A 1 195 ? -0.859 0.242 1.913 1.00 80.06 195 SER A N 1
ATOM 1598 C CA . SER A 1 195 ? 0.348 -0.091 2.705 1.00 80.06 195 SER A CA 1
ATOM 1599 C C . SER A 1 195 ? 1.105 -1.333 2.238 1.00 80.06 195 SER A C 1
ATOM 1601 O O . SER A 1 195 ? 2.196 -1.604 2.746 1.00 80.06 195 SER A O 1
ATOM 1603 N N . ILE A 1 196 ? 0.514 -2.156 1.368 1.00 88.31 196 ILE A N 1
ATOM 1604 C CA . ILE A 1 196 ? 1.243 -3.250 0.723 1.00 88.31 196 ILE A CA 1
ATOM 1605 C C . ILE A 1 196 ? 2.302 -2.660 -0.198 1.00 88.31 196 ILE A C 1
ATOM 1607 O O . ILE A 1 196 ? 3.463 -3.052 -0.105 1.00 88.31 196 ILE A O 1
ATOM 1611 N N . LEU A 1 197 ? 1.906 -1.693 -1.023 1.00 90.50 197 LEU A N 1
ATOM 1612 C CA . LEU A 1 197 ? 2.796 -1.042 -1.965 1.00 90.50 197 LEU A CA 1
ATOM 1613 C C . LEU A 1 197 ? 3.832 -0.192 -1.221 1.00 90.50 197 LEU A C 1
ATOM 1615 O O . LEU A 1 197 ? 5.018 -0.362 -1.477 1.00 90.50 197 LEU A O 1
ATOM 1619 N N . ASP A 1 198 ? 3.433 0.582 -0.202 1.00 87.06 198 ASP A N 1
ATOM 1620 C CA . ASP A 1 198 ? 4.384 1.331 0.647 1.00 87.06 198 ASP A CA 1
ATOM 1621 C C . ASP A 1 198 ? 5.485 0.424 1.224 1.00 87.06 198 ASP A C 1
ATOM 1623 O O . ASP A 1 198 ? 6.666 0.780 1.268 1.00 87.06 198 ASP A O 1
ATOM 1627 N N . ARG A 1 199 ? 5.103 -0.781 1.672 1.00 89.56 199 ARG A N 1
ATOM 1628 C CA . ARG A 1 199 ? 6.047 -1.769 2.205 1.00 89.56 199 ARG A CA 1
ATOM 1629 C C . ARG A 1 199 ? 6.970 -2.318 1.129 1.00 89.56 199 ARG A C 1
ATOM 1631 O O . ARG A 1 199 ? 8.151 -2.477 1.410 1.00 89.56 199 ARG A O 1
ATOM 1638 N N . ILE A 1 200 ? 6.461 -2.579 -0.071 1.00 92.94 200 ILE A N 1
ATOM 1639 C CA . ILE A 1 200 ? 7.274 -3.031 -1.205 1.00 92.94 200 ILE A CA 1
ATOM 1640 C C . ILE A 1 200 ? 8.266 -1.944 -1.615 1.00 92.94 200 ILE A C 1
ATOM 1642 O O . ILE A 1 200 ? 9.455 -2.229 -1.711 1.00 92.94 200 ILE A O 1
ATOM 1646 N N . CYS A 1 201 ? 7.825 -0.690 -1.739 1.00 93.19 201 CYS A N 1
ATOM 1647 C CA . CYS A 1 201 ? 8.697 0.457 -1.990 1.00 93.19 201 CYS A CA 1
ATOM 1648 C C . CYS A 1 201 ? 9.832 0.539 -0.968 1.00 93.19 201 CYS A C 1
ATOM 1650 O O . CYS A 1 201 ? 10.998 0.701 -1.333 1.00 93.19 201 CYS A O 1
ATOM 1652 N N . LEU A 1 202 ? 9.503 0.407 0.321 1.00 91.62 202 LEU A N 1
ATOM 1653 C CA . LEU A 1 202 ? 10.503 0.397 1.383 1.00 91.62 202 LEU A CA 1
ATOM 1654 C C . LEU A 1 202 ? 11.453 -0.800 1.246 1.00 91.62 202 LEU A C 1
ATOM 1656 O O . LEU A 1 202 ? 12.662 -0.626 1.393 1.00 91.62 202 LEU A O 1
ATOM 1660 N N . THR A 1 203 ? 10.939 -1.992 0.942 1.00 94.75 203 THR A N 1
ATOM 1661 C CA . THR A 1 203 ? 11.754 -3.195 0.747 1.00 94.75 203 THR A CA 1
ATOM 1662 C C . THR A 1 203 ? 12.725 -3.030 -0.419 1.00 94.75 203 THR A C 1
ATOM 1664 O O . THR A 1 203 ? 13.914 -3.243 -0.213 1.00 94.75 203 THR A O 1
ATOM 1667 N N . LEU A 1 204 ? 12.275 -2.561 -1.586 1.00 95.88 204 LEU A N 1
ATOM 1668 C CA . LEU A 1 204 ? 13.134 -2.335 -2.755 1.00 95.88 204 LEU A CA 1
ATOM 1669 C C . LEU A 1 204 ? 14.245 -1.318 -2.454 1.00 95.88 204 LEU A C 1
ATOM 1671 O O . LEU A 1 204 ? 15.416 -1.577 -2.724 1.00 95.88 204 LEU A O 1
ATOM 1675 N N . ARG A 1 205 ? 13.915 -0.194 -1.801 1.00 94.50 205 ARG A N 1
ATOM 1676 C CA . ARG A 1 205 ? 14.924 0.785 -1.348 1.00 94.50 205 ARG A CA 1
ATOM 1677 C C . ARG A 1 205 ? 15.913 0.180 -0.355 1.00 94.50 205 ARG A C 1
ATOM 1679 O O . ARG A 1 205 ? 17.107 0.454 -0.435 1.00 94.50 205 ARG A O 1
ATOM 1686 N N . THR A 1 206 ? 15.426 -0.645 0.569 1.00 93.19 206 THR A N 1
ATOM 1687 C CA . THR A 1 206 ? 16.276 -1.327 1.554 1.00 93.19 206 THR A CA 1
ATOM 1688 C C . THR A 1 206 ? 17.224 -2.312 0.876 1.00 93.19 206 THR A C 1
ATOM 1690 O O . THR A 1 206 ? 18.405 -2.340 1.204 1.00 93.19 206 THR A O 1
ATOM 1693 N N . MET A 1 207 ? 16.733 -3.086 -0.094 1.00 94.44 207 MET A N 1
ATOM 1694 C CA . MET A 1 207 ? 17.551 -4.011 -0.877 1.00 94.44 207 MET A CA 1
ATOM 1695 C C . MET A 1 207 ? 18.625 -3.261 -1.670 1.00 94.44 207 MET A C 1
ATOM 1697 O O . MET A 1 207 ? 19.786 -3.648 -1.606 1.00 94.44 207 MET A O 1
ATOM 1701 N N . ASN A 1 208 ? 18.275 -2.146 -2.324 1.00 93.75 208 ASN A N 1
ATOM 1702 C CA . ASN A 1 208 ? 19.233 -1.296 -3.038 1.00 93.75 208 ASN A CA 1
ATOM 1703 C C . ASN A 1 208 ? 20.361 -0.793 -2.128 1.00 93.75 208 ASN A C 1
ATOM 1705 O O . ASN A 1 208 ? 21.539 -0.884 -2.471 1.00 93.75 208 ASN A O 1
ATOM 1709 N N . TYR A 1 209 ? 19.985 -0.281 -0.951 1.00 92.94 209 TYR A N 1
ATOM 1710 C CA . TYR A 1 209 ? 20.931 0.208 0.046 1.00 92.94 209 TYR A CA 1
ATOM 1711 C C . TYR A 1 209 ? 21.857 -0.911 0.537 1.00 92.94 209 TYR A C 1
ATOM 1713 O O . TYR A 1 209 ? 23.075 -0.753 0.526 1.00 92.94 209 TYR A O 1
ATOM 1721 N N . ASN A 1 210 ? 21.289 -2.061 0.910 1.00 92.31 210 ASN A N 1
ATOM 1722 C CA . ASN A 1 210 ? 22.048 -3.197 1.433 1.00 92.31 210 ASN A CA 1
ATOM 1723 C C . ASN A 1 210 ? 22.960 -3.845 0.382 1.00 92.31 210 ASN A C 1
ATOM 1725 O O . ASN A 1 210 ? 24.020 -4.351 0.736 1.00 92.31 210 ASN A O 1
ATOM 1729 N N . ALA A 1 211 ? 22.569 -3.822 -0.893 1.00 90.50 211 ALA A N 1
ATOM 1730 C CA . ALA A 1 211 ? 23.386 -4.313 -1.999 1.00 90.50 211 ALA A CA 1
ATOM 1731 C C . ALA A 1 211 ? 24.527 -3.350 -2.385 1.00 90.50 211 ALA A C 1
ATOM 1733 O O . ALA A 1 211 ? 25.380 -3.700 -3.195 1.00 90.50 211 ALA A O 1
ATOM 1734 N N . GLY A 1 212 ? 24.570 -2.143 -1.806 1.00 90.69 212 GLY A N 1
ATOM 1735 C CA . GLY A 1 212 ? 25.640 -1.175 -2.046 1.00 90.69 212 GLY A CA 1
ATOM 1736 C C . GLY A 1 212 ? 25.496 -0.368 -3.339 1.00 90.69 212 GLY A C 1
ATOM 1737 O O . GLY A 1 212 ? 26.442 0.309 -3.729 1.00 90.69 212 GLY A O 1
ATOM 1738 N N . TYR A 1 213 ? 24.323 -0.374 -3.983 1.00 88.69 213 TYR A N 1
ATOM 1739 C CA . TYR A 1 213 ? 24.067 0.392 -5.214 1.00 88.69 213 TYR A CA 1
ATOM 1740 C C . TYR A 1 213 ? 23.824 1.895 -4.974 1.00 88.69 213 TYR A C 1
ATOM 1742 O O . TYR A 1 213 ? 23.641 2.662 -5.916 1.00 88.69 213 TYR A O 1
ATOM 1750 N N . GLY A 1 214 ? 23.843 2.341 -3.714 1.00 87.81 214 GLY A N 1
ATOM 1751 C CA . GLY A 1 214 ? 23.695 3.745 -3.334 1.00 87.81 214 GLY A CA 1
ATOM 1752 C C . GLY A 1 214 ? 22.245 4.163 -3.078 1.00 87.81 214 GLY A C 1
ATOM 1753 O O . GLY A 1 214 ? 21.423 3.378 -2.602 1.00 87.81 214 GLY A O 1
ATOM 1754 N N . THR A 1 215 ? 21.940 5.440 -3.321 1.00 88.06 215 THR A N 1
ATOM 1755 C CA . THR A 1 215 ? 20.620 6.044 -3.052 1.00 88.06 215 THR A CA 1
ATOM 1756 C C . THR A 1 215 ? 19.695 6.042 -4.266 1.00 88.06 215 THR A C 1
ATOM 1758 O O . THR A 1 215 ? 18.476 6.004 -4.096 1.00 88.06 215 THR A O 1
ATOM 1761 N N . ILE A 1 216 ? 20.268 6.083 -5.470 1.00 92.19 216 ILE A N 1
ATOM 1762 C CA . ILE A 1 216 ? 19.541 6.058 -6.738 1.00 92.19 216 ILE A CA 1
ATOM 1763 C C . ILE A 1 216 ? 19.430 4.604 -7.190 1.00 92.19 216 ILE A C 1
ATOM 1765 O O . ILE A 1 216 ? 20.432 3.904 -7.308 1.00 92.19 216 ILE A O 1
ATOM 1769 N N . ILE A 1 217 ? 18.207 4.160 -7.447 1.00 95.06 217 ILE A N 1
ATOM 1770 C CA . ILE A 1 217 ? 17.929 2.914 -8.153 1.00 95.06 217 ILE A CA 1
ATOM 1771 C C . ILE A 1 217 ? 17.948 3.234 -9.647 1.00 95.06 217 ILE A C 1
ATOM 1773 O O . ILE A 1 217 ? 17.183 4.084 -10.092 1.00 95.06 217 ILE A O 1
ATOM 1777 N N . TYR A 1 218 ? 18.826 2.588 -10.409 1.00 94.00 218 TYR A N 1
ATOM 1778 C CA . TYR A 1 218 ? 18.849 2.681 -11.873 1.00 94.00 218 TYR A CA 1
ATOM 1779 C C . TYR A 1 218 ? 17.928 1.618 -12.491 1.00 94.00 218 TYR A C 1
ATOM 1781 O O . TYR A 1 218 ? 17.654 0.620 -11.823 1.00 94.00 218 TYR A O 1
ATOM 1789 N N . PRO A 1 219 ? 17.455 1.774 -13.742 1.00 94.88 219 PRO A N 1
ATOM 1790 C CA . PRO A 1 219 ? 16.548 0.810 -14.373 1.00 94.88 219 PRO A CA 1
ATOM 1791 C C . PRO A 1 219 ? 17.044 -0.638 -14.349 1.00 94.88 219 PRO A C 1
ATOM 1793 O O . PRO A 1 219 ? 16.288 -1.524 -13.963 1.00 94.88 219 PRO A O 1
ATOM 1796 N N . GLU A 1 220 ? 18.321 -0.867 -14.654 1.00 93.12 220 GLU A N 1
ATOM 1797 C CA . GLU A 1 220 ? 18.931 -2.202 -14.631 1.00 93.12 220 GLU A CA 1
ATOM 1798 C C . GLU A 1 220 ? 18.963 -2.794 -13.210 1.00 93.12 220 GLU A C 1
ATOM 1800 O O . GLU A 1 220 ? 18.791 -3.994 -13.008 1.00 93.12 220 GLU A O 1
ATOM 1805 N N . VAL A 1 221 ? 19.142 -1.937 -12.201 1.00 95.88 221 VAL A N 1
ATOM 1806 C CA . VAL A 1 221 ? 19.115 -2.344 -10.792 1.00 95.88 221 VAL A CA 1
ATOM 1807 C C . VAL A 1 221 ? 17.681 -2.631 -10.349 1.00 95.88 221 VAL A C 1
ATOM 1809 O O . VAL A 1 221 ? 17.451 -3.613 -9.656 1.00 95.88 221 VAL A O 1
ATOM 1812 N N . MET A 1 222 ? 16.700 -1.822 -10.761 1.00 97.31 222 MET A N 1
ATOM 1813 C CA . MET A 1 222 ? 15.289 -2.042 -10.429 1.00 97.31 222 MET A CA 1
ATOM 1814 C C . MET A 1 222 ? 14.801 -3.409 -10.918 1.00 97.31 222 MET A C 1
ATOM 1816 O O . MET A 1 222 ? 14.122 -4.108 -10.169 1.00 97.31 222 MET A O 1
ATOM 1820 N N . GLU A 1 223 ? 15.170 -3.800 -12.140 1.00 95.25 223 GLU A N 1
ATOM 1821 C CA . GLU A 1 223 ? 14.838 -5.116 -12.695 1.00 95.25 223 GLU A CA 1
ATOM 1822 C C . GLU A 1 223 ? 15.363 -6.247 -11.800 1.00 95.25 223 GLU A C 1
ATOM 1824 O O . GLU A 1 223 ? 14.585 -7.096 -11.362 1.00 95.25 223 GLU A O 1
ATOM 1829 N N . TYR A 1 224 ? 16.646 -6.188 -11.427 1.00 96.56 224 TYR A N 1
ATOM 1830 C CA . TYR A 1 224 ? 17.252 -7.136 -10.490 1.00 96.56 224 TYR A CA 1
ATOM 1831 C C . TYR A 1 224 ? 16.546 -7.150 -9.126 1.00 96.56 224 TYR A C 1
ATOM 1833 O O . TYR A 1 224 ? 16.251 -8.212 -8.587 1.00 96.56 224 TYR A O 1
ATOM 1841 N N . LEU A 1 225 ? 16.244 -5.980 -8.555 1.00 97.25 225 LEU A N 1
ATOM 1842 C CA . LEU A 1 225 ? 15.607 -5.884 -7.239 1.00 97.25 225 LEU A CA 1
ATOM 1843 C C . LEU A 1 225 ? 14.191 -6.468 -7.229 1.00 97.25 225 LEU A C 1
ATOM 1845 O O . LEU A 1 225 ? 13.793 -7.083 -6.240 1.00 97.25 225 LEU A O 1
ATOM 1849 N N . VAL A 1 226 ? 13.423 -6.263 -8.299 1.00 97.69 226 VAL A N 1
ATOM 1850 C CA . VAL A 1 226 ? 12.071 -6.820 -8.434 1.00 97.69 226 VAL A CA 1
ATOM 1851 C C . VAL A 1 226 ? 12.120 -8.331 -8.631 1.00 97.69 226 VAL A C 1
ATOM 1853 O O . VAL A 1 226 ? 11.325 -9.039 -8.009 1.00 97.69 226 VAL A O 1
ATOM 1856 N N . ASP A 1 227 ? 13.050 -8.831 -9.446 1.00 96.50 227 ASP A N 1
ATOM 1857 C CA . ASP A 1 227 ? 13.253 -10.272 -9.606 1.00 96.50 227 ASP A CA 1
ATOM 1858 C C . ASP A 1 227 ? 13.639 -10.922 -8.270 1.00 96.50 227 ASP A C 1
ATOM 1860 O O . ASP A 1 227 ? 12.971 -11.850 -7.806 1.00 96.50 227 ASP A O 1
ATOM 1864 N N . GLU A 1 228 ? 14.619 -10.347 -7.572 1.00 96.56 228 GLU A N 1
ATOM 1865 C CA . GLU A 1 228 ? 15.048 -10.823 -6.260 1.00 96.56 228 GLU A CA 1
ATOM 1866 C C . GLU A 1 228 ? 13.902 -10.766 -5.239 1.00 96.56 228 GLU A C 1
ATOM 1868 O O . GLU A 1 228 ? 13.679 -11.725 -4.505 1.00 96.56 228 GLU A O 1
ATOM 1873 N N . TYR A 1 229 ? 13.099 -9.696 -5.219 1.00 96.50 229 TYR A N 1
ATOM 1874 C CA . TYR A 1 229 ? 11.928 -9.601 -4.343 1.00 96.50 229 TYR A CA 1
ATOM 1875 C C . TYR A 1 229 ? 10.913 -10.723 -4.609 1.00 96.50 229 TYR A C 1
ATOM 1877 O O . TYR A 1 229 ? 10.386 -11.325 -3.668 1.00 96.50 229 TYR A O 1
ATOM 1885 N N . ASN A 1 230 ? 10.629 -11.003 -5.882 1.00 96.62 230 ASN A N 1
ATOM 1886 C CA . ASN A 1 230 ? 9.645 -12.005 -6.282 1.00 96.62 230 ASN A CA 1
ATOM 1887 C C . ASN A 1 230 ? 10.130 -13.446 -6.059 1.00 96.62 230 ASN A C 1
ATOM 1889 O O . ASN A 1 230 ? 9.297 -14.344 -5.901 1.00 96.62 230 ASN A O 1
ATOM 1893 N N . ASN A 1 231 ? 11.446 -13.666 -6.017 1.00 95.81 231 ASN A N 1
ATOM 1894 C CA . ASN A 1 231 ? 12.066 -14.971 -5.781 1.00 95.81 231 ASN A CA 1
ATOM 1895 C C . ASN A 1 231 ? 12.476 -15.200 -4.317 1.00 95.81 231 ASN A C 1
ATOM 1897 O O . ASN A 1 231 ? 12.594 -16.349 -3.887 1.00 95.81 231 ASN A O 1
ATOM 1901 N N . SER A 1 232 ? 12.599 -14.142 -3.516 1.00 94.69 232 SER A N 1
ATOM 1902 C CA . SER A 1 232 ? 12.927 -14.233 -2.094 1.00 94.69 232 SER A CA 1
ATOM 1903 C C . SER A 1 232 ? 11.711 -14.579 -1.210 1.00 94.69 232 SER A C 1
ATOM 1905 O O . SER A 1 232 ? 10.585 -14.139 -1.470 1.00 94.69 232 SER A O 1
ATOM 1907 N N . PRO A 1 233 ? 11.895 -15.332 -0.104 1.00 94.06 233 PRO A N 1
ATOM 1908 C CA . PRO A 1 233 ? 10.809 -15.681 0.810 1.00 94.06 233 PRO A CA 1
ATOM 1909 C C . PRO A 1 233 ? 10.112 -14.467 1.441 1.00 94.06 233 PRO A C 1
ATOM 1911 O O . PRO A 1 233 ? 10.720 -13.645 2.130 1.00 94.06 233 PRO A O 1
ATOM 1914 N N . ASN A 1 234 ? 8.786 -14.400 1.316 1.00 92.06 234 ASN A N 1
ATOM 1915 C CA . ASN A 1 234 ? 7.980 -13.390 1.990 1.00 92.06 234 ASN A CA 1
ATOM 1916 C C . ASN A 1 234 ? 7.636 -13.837 3.417 1.00 92.06 234 ASN A C 1
ATOM 1918 O O . ASN A 1 234 ? 7.159 -14.951 3.647 1.00 92.06 234 ASN A O 1
ATOM 1922 N N . THR A 1 235 ? 7.780 -12.937 4.393 1.00 88.81 235 THR A N 1
ATOM 1923 C CA . THR A 1 235 ? 7.514 -13.250 5.808 1.00 88.81 235 THR A CA 1
ATOM 1924 C C . THR A 1 235 ? 6.061 -13.663 6.070 1.00 88.81 235 THR A C 1
ATOM 1926 O O . THR A 1 235 ? 5.808 -14.517 6.918 1.00 88.81 235 THR A O 1
ATOM 1929 N N . THR A 1 236 ? 5.090 -13.047 5.390 1.00 85.69 236 THR A N 1
ATOM 1930 C CA . THR A 1 236 ? 3.662 -13.328 5.620 1.00 85.69 236 THR A CA 1
ATOM 1931 C C . THR A 1 236 ? 3.298 -14.710 5.100 1.00 85.69 236 THR A C 1
ATOM 1933 O O . THR A 1 236 ? 2.695 -15.490 5.837 1.00 85.69 236 THR A O 1
ATOM 1936 N N . PHE A 1 237 ? 3.718 -15.030 3.876 1.00 88.62 237 PHE A N 1
ATOM 1937 C CA . PHE A 1 237 ? 3.483 -16.340 3.273 1.00 88.62 237 PHE A CA 1
ATOM 1938 C C . PHE A 1 237 ? 4.221 -17.434 4.023 1.00 88.62 237 PHE A C 1
ATOM 1940 O O . PHE A 1 237 ? 3.605 -18.414 4.427 1.00 88.62 237 PHE A O 1
ATOM 1947 N N . SER A 1 238 ? 5.495 -17.214 4.345 1.00 90.56 238 SER A N 1
ATOM 1948 C CA . SER A 1 238 ? 6.292 -18.226 5.038 1.00 90.56 238 SER A CA 1
ATOM 1949 C C . SER A 1 238 ? 5.739 -18.555 6.431 1.00 90.56 238 SER A C 1
ATOM 1951 O O . SER A 1 238 ? 5.745 -19.703 6.868 1.00 90.56 238 SER A O 1
ATOM 1953 N N . LYS A 1 239 ? 5.170 -17.563 7.135 1.00 89.50 239 LYS A N 1
ATOM 1954 C CA . LYS A 1 239 ? 4.472 -17.786 8.415 1.00 89.50 239 LYS A CA 1
ATOM 1955 C C . LYS A 1 239 ? 3.180 -18.584 8.268 1.00 89.50 239 LYS A C 1
ATOM 1957 O O . LYS A 1 239 ? 2.817 -19.298 9.210 1.00 89.50 239 LYS A O 1
ATOM 1962 N N . PHE A 1 240 ? 2.475 -18.410 7.154 1.00 88.31 240 PHE A N 1
ATOM 1963 C CA . PHE A 1 240 ? 1.242 -19.127 6.858 1.00 88.31 240 PHE A CA 1
ATOM 1964 C C . PHE A 1 240 ? 1.539 -20.578 6.464 1.00 88.31 240 PHE A C 1
ATOM 1966 O O . PHE A 1 240 ? 1.092 -21.484 7.162 1.00 88.31 240 PHE A O 1
ATOM 1973 N N . PHE A 1 241 ? 2.375 -20.779 5.445 1.00 88.75 241 PHE A N 1
ATOM 1974 C CA . PHE A 1 241 ? 2.705 -22.094 4.888 1.00 88.75 241 PHE A CA 1
ATOM 1975 C C . PHE A 1 241 ? 3.705 -22.905 5.725 1.00 88.75 241 PHE A C 1
ATOM 1977 O O . PHE A 1 241 ? 3.869 -24.096 5.499 1.00 88.75 241 PHE A O 1
ATOM 1984 N N . LYS A 1 242 ? 4.349 -22.292 6.729 1.00 91.56 242 LYS A N 1
ATOM 1985 C CA . LYS A 1 242 ? 5.336 -22.933 7.627 1.00 91.56 242 LYS A CA 1
ATOM 1986 C C . LYS A 1 242 ? 6.628 -23.394 6.944 1.00 91.56 242 LYS A C 1
ATOM 1988 O O . LYS A 1 242 ? 7.401 -24.131 7.545 1.00 91.56 242 LYS A O 1
ATOM 1993 N N . HIS A 1 243 ? 6.908 -22.894 5.749 1.00 91.12 243 HIS A N 1
ATOM 1994 C CA . HIS A 1 243 ? 8.184 -23.032 5.051 1.00 91.12 243 HIS A CA 1
ATOM 1995 C C . HIS A 1 243 ? 8.456 -21.763 4.227 1.00 91.12 243 HIS A C 1
ATOM 1997 O O . HIS A 1 243 ? 7.539 -20.958 4.059 1.00 91.12 243 HIS A O 1
ATOM 2003 N N . PRO A 1 244 ? 9.685 -21.532 3.735 1.00 93.62 244 PRO A N 1
ATOM 2004 C CA . PRO A 1 244 ? 9.977 -20.393 2.869 1.00 93.62 244 PRO A CA 1
ATOM 2005 C C . PRO A 1 244 ? 9.098 -20.414 1.611 1.00 93.62 244 PRO A C 1
ATOM 2007 O O . PRO A 1 244 ? 9.069 -21.419 0.902 1.00 93.62 244 PRO A O 1
ATOM 2010 N N . VAL A 1 245 ? 8.373 -19.320 1.363 1.00 92.81 245 VAL A N 1
ATOM 2011 C CA . VAL A 1 245 ? 7.520 -19.134 0.175 1.00 92.81 245 VAL A CA 1
ATOM 2012 C C . VAL A 1 245 ? 7.732 -17.734 -0.380 1.00 92.81 245 VAL A C 1
ATOM 2014 O O . VAL A 1 245 ? 7.548 -16.748 0.344 1.00 92.81 245 VAL A O 1
ATOM 2017 N N . SER A 1 246 ? 8.119 -17.647 -1.650 1.00 94.12 246 SER A N 1
ATOM 2018 C CA . SER A 1 246 ? 8.285 -16.389 -2.381 1.00 94.12 246 SER A CA 1
ATOM 2019 C C . SER A 1 246 ? 7.004 -15.988 -3.120 1.00 94.12 246 SER A C 1
ATOM 2021 O O . SER A 1 246 ? 6.152 -16.847 -3.357 1.00 94.12 246 SER A O 1
ATOM 2023 N N . PRO A 1 247 ? 6.838 -14.708 -3.504 1.00 94.56 247 PRO A N 1
ATOM 2024 C CA . PRO A 1 247 ? 5.718 -14.272 -4.338 1.00 94.56 247 PRO A CA 1
ATOM 2025 C C . PRO A 1 247 ? 5.497 -15.138 -5.590 1.00 94.56 247 PRO A C 1
ATOM 2027 O O . PRO A 1 247 ? 4.368 -15.559 -5.832 1.00 94.56 247 PRO A O 1
ATOM 2030 N N . ASN A 1 248 ? 6.555 -15.501 -6.325 1.00 93.62 248 ASN A N 1
ATOM 2031 C CA . ASN A 1 248 ? 6.439 -16.330 -7.535 1.00 93.62 248 ASN A CA 1
ATOM 2032 C C . ASN A 1 248 ? 5.922 -17.758 -7.272 1.00 93.62 248 ASN A C 1
ATOM 2034 O O . ASN A 1 248 ? 5.360 -18.375 -8.169 1.00 93.62 248 ASN A O 1
ATOM 2038 N N . MET A 1 249 ? 6.073 -18.285 -6.054 1.00 91.38 249 MET A N 1
ATOM 2039 C CA . MET A 1 249 ? 5.540 -19.604 -5.679 1.00 91.38 249 MET A CA 1
ATOM 2040 C C . MET A 1 249 ? 4.055 -19.557 -5.291 1.00 91.38 249 MET A C 1
ATOM 2042 O O . MET A 1 249 ? 3.408 -20.596 -5.189 1.00 91.38 249 MET A O 1
ATOM 2046 N N . THR A 1 250 ? 3.498 -18.368 -5.031 1.00 84.69 250 THR A N 1
ATOM 2047 C CA . THR A 1 250 ? 2.143 -18.253 -4.470 1.00 84.69 250 THR A CA 1
ATOM 2048 C C . THR A 1 250 ? 1.014 -18.358 -5.486 1.00 84.69 250 THR A C 1
ATOM 2050 O O . THR A 1 250 ? -0.119 -18.548 -5.058 1.00 84.69 250 THR A O 1
ATOM 2053 N N . ASP A 1 251 ? 1.279 -18.297 -6.793 1.00 80.31 251 ASP A N 1
ATOM 2054 C CA . ASP A 1 251 ? 0.224 -18.328 -7.820 1.00 80.31 251 ASP A CA 1
ATOM 2055 C C . ASP A 1 251 ? -0.630 -19.614 -7.749 1.00 80.31 251 ASP A C 1
ATOM 2057 O O . ASP A 1 251 ? -1.851 -19.569 -7.926 1.00 80.31 251 ASP A O 1
ATOM 2061 N N . GLU A 1 252 ? -0.013 -20.756 -7.427 1.00 78.50 252 GLU A N 1
ATOM 2062 C CA . GLU A 1 252 ? -0.702 -22.046 -7.256 1.00 78.50 252 GLU A CA 1
ATOM 2063 C C . GLU A 1 252 ? -1.401 -22.165 -5.892 1.00 78.50 252 GLU A C 1
ATOM 2065 O O . GLU A 1 252 ? -2.441 -22.813 -5.762 1.00 78.50 252 GLU A O 1
ATOM 2070 N N . MET A 1 253 ? -0.862 -21.488 -4.874 1.00 86.88 253 MET A N 1
ATOM 2071 C CA . MET A 1 253 ? -1.324 -21.553 -3.482 1.00 86.88 253 MET A CA 1
ATOM 2072 C C . MET A 1 253 ? -2.248 -20.382 -3.099 1.00 86.88 253 MET A C 1
ATOM 2074 O O . MET A 1 253 ? -2.719 -20.294 -1.960 1.00 86.88 253 MET A O 1
ATOM 2078 N N . GLU A 1 254 ? -2.520 -19.472 -4.040 1.00 90.81 254 GLU A N 1
ATOM 2079 C CA . GLU A 1 254 ? -3.251 -18.215 -3.843 1.00 90.81 254 GLU A CA 1
ATOM 2080 C C . GLU A 1 254 ? -4.597 -18.477 -3.164 1.00 90.81 254 GLU A C 1
ATOM 2082 O O . GLU A 1 254 ? -4.948 -17.844 -2.166 1.00 90.81 254 GLU A O 1
ATOM 2087 N N . ARG A 1 255 ? -5.327 -19.481 -3.660 1.00 91.25 255 ARG A N 1
ATOM 2088 C CA . ARG A 1 255 ? -6.644 -19.855 -3.139 1.00 91.25 255 ARG A CA 1
ATOM 2089 C C . ARG A 1 255 ? -6.589 -20.230 -1.660 1.00 91.25 255 ARG A C 1
ATOM 2091 O O . ARG A 1 255 ? -7.451 -19.798 -0.896 1.00 91.25 255 ARG A O 1
ATOM 2098 N N . GLU A 1 256 ? -5.606 -21.026 -1.252 1.00 91.00 256 GLU A N 1
ATOM 2099 C CA . GLU A 1 256 ? -5.457 -21.464 0.140 1.00 91.00 256 GLU A CA 1
ATOM 2100 C C . GLU A 1 256 ? -5.143 -20.283 1.058 1.00 91.00 256 GLU A C 1
ATOM 2102 O O . GLU A 1 256 ? -5.743 -20.141 2.128 1.00 91.00 256 GLU A O 1
ATOM 2107 N N . PHE A 1 257 ? -4.264 -19.386 0.604 1.00 91.06 257 PHE A N 1
ATOM 2108 C CA . PHE A 1 257 ? -3.943 -18.160 1.323 1.00 91.06 257 PHE A CA 1
ATOM 2109 C C . PHE A 1 257 ? -5.166 -17.242 1.468 1.00 91.06 257 PHE A C 1
ATOM 2111 O O . PHE A 1 257 ? -5.458 -16.764 2.570 1.00 91.06 257 PHE A O 1
ATOM 2118 N N . CYS A 1 258 ? -5.937 -17.043 0.396 1.00 92.62 258 CYS A N 1
ATOM 2119 C CA . CYS A 1 258 ? -7.168 -16.254 0.424 1.00 92.62 258 CYS A CA 1
ATOM 2120 C C . CYS A 1 258 ? -8.206 -16.845 1.387 1.00 92.62 258 CYS A C 1
ATOM 2122 O O . CYS A 1 258 ? -8.793 -16.103 2.176 1.00 92.62 258 CYS A O 1
ATOM 2124 N N . LEU A 1 259 ? -8.401 -18.169 1.378 1.00 91.69 259 LEU A N 1
ATOM 2125 C CA . LEU A 1 259 ? -9.307 -18.855 2.307 1.00 91.69 259 LEU A CA 1
ATOM 2126 C C . LEU A 1 259 ? -8.864 -18.685 3.762 1.00 91.69 259 LEU A C 1
ATOM 2128 O O . LEU A 1 259 ? -9.692 -18.415 4.634 1.00 91.69 259 LEU A O 1
ATOM 2132 N N . TYR A 1 260 ? -7.564 -18.785 4.035 1.00 91.25 260 TYR A N 1
ATOM 2133 C CA . TYR A 1 260 ? -7.029 -18.520 5.365 1.00 91.25 260 TYR A CA 1
ATOM 2134 C C . TYR A 1 260 ? -7.276 -17.080 5.812 1.00 91.25 260 TYR A C 1
ATOM 2136 O O . TYR A 1 260 ? -7.764 -16.850 6.919 1.00 91.25 260 TYR A O 1
ATOM 2144 N N . CYS A 1 261 ? -6.984 -16.098 4.959 1.00 91.19 261 CYS A N 1
ATOM 2145 C CA . CYS A 1 261 ? -7.252 -14.700 5.267 1.00 91.19 261 CYS A CA 1
ATOM 2146 C C . CYS A 1 261 ? -8.745 -14.437 5.495 1.00 91.19 261 CYS A C 1
ATOM 2148 O O . CYS A 1 261 ? -9.085 -13.733 6.444 1.00 91.19 261 CYS A O 1
ATOM 2150 N N . ALA A 1 262 ? -9.627 -15.035 4.691 1.00 91.94 262 ALA A N 1
ATOM 2151 C CA . ALA A 1 262 ? -11.072 -14.948 4.876 1.00 91.94 262 ALA A CA 1
ATOM 2152 C C . ALA A 1 262 ? -11.510 -15.554 6.218 1.00 91.94 262 ALA A C 1
ATOM 2154 O O . ALA A 1 262 ? -12.276 -14.931 6.950 1.00 91.94 262 ALA A O 1
ATOM 2155 N N . LYS A 1 263 ? -10.961 -16.714 6.599 1.00 92.62 263 LYS A N 1
ATOM 2156 C CA . LYS A 1 263 ? -11.207 -17.334 7.909 1.00 92.62 263 LYS A CA 1
ATOM 2157 C C . LYS A 1 263 ? -10.736 -16.447 9.062 1.00 92.62 263 LYS A C 1
ATOM 2159 O O . LYS A 1 263 ? -11.460 -16.280 10.036 1.00 92.62 263 LYS A O 1
ATOM 2164 N N . MET A 1 264 ? -9.547 -15.854 8.955 1.00 90.94 264 MET A N 1
ATOM 2165 C CA . MET A 1 264 ? -9.042 -14.918 9.966 1.00 90.94 264 MET A CA 1
ATOM 2166 C C . MET A 1 264 ? -9.925 -13.674 10.070 1.00 90.94 264 MET A C 1
ATOM 2168 O O . MET A 1 264 ? -10.226 -13.238 11.173 1.00 90.94 264 MET A O 1
ATOM 2172 N N . ASN A 1 265 ? -10.380 -13.141 8.937 1.00 91.31 265 ASN A N 1
ATOM 2173 C CA . ASN A 1 265 ? -11.311 -12.017 8.886 1.00 91.31 265 ASN A CA 1
ATOM 2174 C C . ASN A 1 265 ? -12.657 -12.354 9.530 1.00 91.31 265 ASN A C 1
ATOM 2176 O O . ASN A 1 265 ? -13.198 -11.525 10.253 1.00 91.31 265 ASN A O 1
ATOM 2180 N N . PHE A 1 266 ? -13.171 -13.564 9.308 1.00 92.25 266 PHE A N 1
ATOM 2181 C CA . PHE A 1 266 ? -14.374 -14.053 9.975 1.00 92.25 266 PHE A CA 1
ATOM 2182 C C . PHE A 1 266 ? -14.180 -14.102 11.495 1.00 92.25 266 PHE A C 1
ATOM 2184 O O . PHE A 1 266 ? -14.965 -13.517 12.227 1.00 92.25 266 PHE A O 1
ATOM 2191 N N . ILE A 1 267 ? -13.081 -14.694 11.976 1.00 92.38 267 ILE A N 1
ATOM 2192 C CA . ILE A 1 267 ? -12.760 -14.729 13.415 1.00 92.38 267 ILE A CA 1
ATOM 2193 C C . ILE A 1 267 ? -12.660 -13.311 13.992 1.00 92.38 267 ILE A C 1
ATOM 2195 O O . ILE A 1 267 ? -13.207 -13.038 15.053 1.00 92.38 267 ILE A O 1
ATOM 2199 N N . THR A 1 268 ? -11.994 -12.393 13.286 1.00 91.00 268 THR A N 1
ATOM 2200 C CA . THR A 1 268 ? -11.900 -10.990 13.702 1.00 91.00 268 THR A CA 1
ATOM 2201 C C . THR A 1 268 ? -13.268 -10.310 13.747 1.00 91.00 268 THR A C 1
ATOM 2203 O O . THR A 1 268 ? -13.492 -9.492 14.634 1.00 91.00 268 THR A O 1
ATOM 2206 N N . HIS A 1 269 ? -14.180 -10.635 12.829 1.00 89.00 269 HIS A N 1
ATOM 2207 C CA . HIS A 1 269 ? -15.546 -10.112 12.836 1.00 89.00 269 HIS A CA 1
ATOM 2208 C C . HIS A 1 269 ? -16.350 -10.591 14.056 1.00 89.00 269 HIS A C 1
ATOM 2210 O O . HIS A 1 269 ? -17.159 -9.832 14.584 1.00 89.00 269 HIS A O 1
ATOM 2216 N N . GLU A 1 270 ? -16.087 -11.808 14.532 1.00 90.62 270 GLU A N 1
ATOM 2217 C CA . GLU A 1 270 ? -16.723 -12.394 15.720 1.00 90.62 270 GLU A CA 1
ATOM 2218 C C . GLU A 1 270 ? -16.102 -11.925 17.050 1.00 90.62 270 GLU A C 1
ATOM 2220 O O . GLU A 1 270 ? -16.575 -12.292 18.126 1.00 90.62 270 GLU A O 1
ATOM 2225 N N . GLU A 1 271 ? -15.046 -11.103 17.017 1.00 89.94 271 GLU A N 1
ATOM 2226 C CA . GLU A 1 271 ? -14.469 -10.540 18.237 1.00 89.94 271 GLU A CA 1
ATOM 2227 C C . GLU A 1 271 ? -15.521 -9.736 19.023 1.00 89.94 271 GLU A C 1
ATOM 2229 O O . GLU A 1 271 ? -16.234 -8.903 18.449 1.00 89.94 271 GLU A O 1
ATOM 2234 N N . PRO A 1 272 ? -15.578 -9.879 20.360 1.00 87.62 272 PRO A N 1
ATOM 2235 C CA . PRO A 1 272 ? -16.447 -9.054 21.183 1.00 87.62 272 PRO A CA 1
ATOM 2236 C C . PRO A 1 272 ? -16.195 -7.567 20.936 1.00 87.62 272 PRO A C 1
ATOM 2238 O O . PRO A 1 272 ? -15.049 -7.103 20.930 1.00 87.62 272 PRO A O 1
ATOM 2241 N N . ASN A 1 273 ? -17.282 -6.811 20.780 1.00 87.75 273 ASN A N 1
ATOM 2242 C CA . ASN A 1 273 ? -17.275 -5.400 20.399 1.00 87.75 273 ASN A CA 1
ATOM 2243 C C . ASN A 1 273 ? -16.698 -5.120 19.003 1.00 87.75 273 ASN A C 1
ATOM 2245 O O . ASN A 1 273 ? -16.311 -3.979 18.749 1.00 87.75 273 ASN A O 1
ATOM 2249 N N . PHE A 1 274 ? -16.607 -6.092 18.091 1.00 90.88 274 PHE A N 1
ATOM 2250 C CA . PHE A 1 274 ? -16.305 -5.785 16.694 1.00 90.88 274 PHE A CA 1
ATOM 2251 C C . PHE A 1 274 ? -17.457 -4.999 16.069 1.00 90.88 274 PHE A C 1
ATOM 2253 O O . PHE A 1 274 ? -17.235 -3.893 15.575 1.00 90.88 274 PHE A O 1
ATOM 2260 N N . ASP A 1 275 ? -18.684 -5.523 16.136 1.00 92.31 275 ASP A N 1
ATOM 2261 C CA . ASP A 1 275 ? -19.858 -4.780 15.696 1.00 92.31 275 ASP A CA 1
ATOM 2262 C C . ASP A 1 275 ? -20.316 -3.789 16.768 1.00 92.31 275 ASP A C 1
ATOM 2264 O O . ASP A 1 275 ? -20.718 -4.157 17.871 1.00 92.31 275 ASP A O 1
ATOM 2268 N N . VAL A 1 276 ? -20.198 -2.509 16.434 1.00 93.31 276 VAL A N 1
ATOM 2269 C CA . VAL A 1 276 ? -20.510 -1.380 17.312 1.00 93.31 276 VAL A CA 1
ATOM 2270 C C . VAL A 1 276 ? -21.618 -0.506 16.727 1.00 93.31 276 VAL A C 1
ATOM 2272 O O . VAL A 1 276 ? -21.768 0.643 17.137 1.00 93.31 276 VAL A O 1
ATOM 2275 N N . ILE A 1 277 ? -22.387 -1.015 15.756 1.00 94.56 277 ILE A N 1
ATOM 2276 C CA . ILE A 1 277 ? -23.541 -0.297 15.199 1.00 94.56 277 ILE A CA 1
ATOM 2277 C C . ILE A 1 277 ? -24.522 0.067 16.323 1.00 94.56 277 ILE A C 1
ATOM 2279 O O . ILE A 1 277 ? -24.790 -0.719 17.229 1.00 94.56 277 ILE A O 1
ATOM 2283 N N . GLY A 1 278 ? -25.022 1.303 16.289 1.00 93.00 278 GLY A N 1
ATOM 2284 C CA . GLY A 1 278 ? 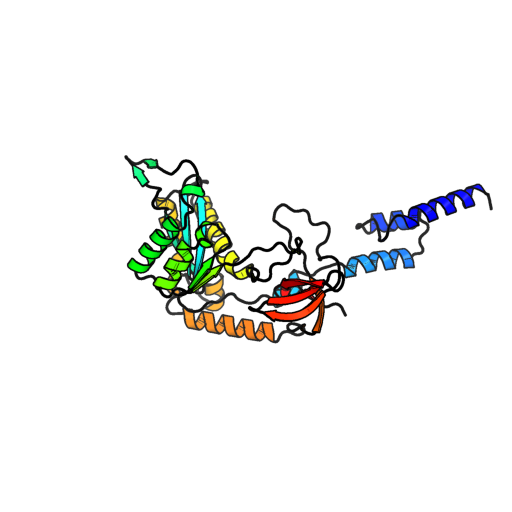-25.892 1.881 17.312 1.00 93.00 278 GLY A CA 1
ATOM 2285 C C . GLY A 1 278 ? -25.158 2.423 18.542 1.00 93.00 278 GLY A C 1
ATOM 2286 O O . GLY A 1 278 ? -25.748 3.192 19.303 1.00 93.00 278 GLY A O 1
ATOM 2287 N N . GLN A 1 279 ? -23.879 2.088 18.735 1.00 94.56 279 GLN A N 1
ATOM 2288 C CA . GLN A 1 279 ? -23.108 2.533 19.894 1.00 94.56 279 GLN A CA 1
ATOM 2289 C C . GLN A 1 279 ? -22.508 3.930 19.695 1.00 94.56 279 GLN A C 1
ATOM 2291 O O . GLN A 1 279 ? -22.378 4.448 18.580 1.00 94.56 279 GLN A O 1
ATOM 2296 N N . ARG A 1 280 ? -22.120 4.545 20.817 1.00 94.56 280 ARG A N 1
ATOM 2297 C CA . ARG A 1 280 ? -21.363 5.798 20.852 1.00 94.56 280 ARG A CA 1
ATOM 2298 C C . ARG A 1 280 ? -19.871 5.498 20.871 1.00 94.56 280 ARG A C 1
ATOM 2300 O O . ARG A 1 280 ? -19.413 4.641 21.624 1.00 94.56 280 ARG A O 1
ATOM 2307 N N . VAL A 1 281 ? -19.103 6.216 20.063 1.00 92.50 281 VAL A N 1
ATOM 2308 C CA . VAL A 1 281 ? -17.666 5.990 19.892 1.00 92.50 281 VAL A CA 1
ATOM 2309 C C . VAL A 1 281 ? -16.882 7.299 19.892 1.00 92.50 281 VAL A C 1
ATOM 2311 O O . VAL A 1 281 ? -17.391 8.364 19.549 1.00 92.50 281 VAL A O 1
ATOM 2314 N N . ARG A 1 282 ? -15.603 7.213 20.254 1.00 90.56 282 ARG A N 1
ATOM 2315 C CA . ARG A 1 282 ? -14.578 8.205 19.917 1.00 90.56 282 ARG A CA 1
ATOM 2316 C C . ARG A 1 282 ? -13.686 7.637 18.819 1.00 90.56 282 ARG A C 1
ATOM 2318 O O . ARG A 1 282 ? -13.433 6.431 18.789 1.00 90.56 282 ARG A O 1
ATOM 2325 N N . ILE A 1 283 ? -13.200 8.507 17.941 1.00 87.88 283 ILE A N 1
ATOM 2326 C CA . ILE A 1 283 ? -12.417 8.122 16.762 1.00 87.88 283 ILE A CA 1
ATOM 2327 C C . ILE A 1 283 ? -10.950 8.505 16.972 1.00 87.88 283 ILE A C 1
ATOM 2329 O O . ILE A 1 283 ? -10.649 9.614 17.416 1.00 87.88 283 ILE A O 1
ATOM 2333 N N . TYR A 1 284 ? -10.037 7.590 16.653 1.00 85.81 284 TYR A N 1
ATOM 2334 C CA . TYR A 1 284 ? -8.600 7.844 16.629 1.00 85.81 284 TYR A CA 1
ATOM 2335 C C . TYR A 1 284 ? -8.242 8.901 15.581 1.00 85.81 284 TYR A C 1
ATOM 2337 O O . TYR A 1 284 ? -8.631 8.802 14.419 1.00 85.81 284 TYR A O 1
ATOM 2345 N N . ASN A 1 285 ? -7.486 9.910 16.002 1.00 78.31 285 ASN A N 1
ATOM 2346 C CA . ASN A 1 285 ? -6.966 10.949 15.130 1.00 78.31 285 ASN A CA 1
ATOM 2347 C C . ASN A 1 285 ? -5.600 10.502 14.599 1.00 78.31 285 ASN A C 1
ATOM 2349 O O . ASN A 1 285 ? -4.604 10.523 15.327 1.00 78.31 285 ASN A O 1
ATOM 2353 N N . GLU A 1 286 ? -5.575 10.039 13.353 1.00 70.12 286 GLU A N 1
ATOM 2354 C CA . GLU A 1 286 ? -4.352 9.622 12.673 1.00 70.12 286 GLU A CA 1
ATOM 2355 C C . GLU A 1 286 ? -3.570 10.856 12.201 1.00 70.12 286 GLU A C 1
ATOM 2357 O O . GLU A 1 286 ? -4.104 11.721 11.506 1.00 70.12 286 GLU A O 1
ATOM 2362 N N . ALA A 1 287 ? -2.311 10.970 12.630 1.00 57.88 287 ALA A N 1
ATOM 2363 C CA . ALA A 1 287 ? -1.440 12.083 12.262 1.00 57.88 287 ALA A CA 1
ATOM 2364 C C . ALA A 1 287 ? -0.885 11.889 10.847 1.00 57.88 287 ALA A C 1
ATOM 2366 O O . ALA A 1 287 ? -0.449 10.786 10.518 1.00 57.88 287 ALA A O 1
ATOM 2367 N N . SER A 1 288 ? -0.763 12.964 10.058 1.00 54.28 288 SER A N 1
ATOM 2368 C CA . SER A 1 288 ? 0.212 12.962 8.956 1.00 54.28 288 SER A CA 1
ATOM 2369 C C . SER A 1 288 ? 1.628 12.856 9.530 1.00 54.28 288 SER A C 1
ATOM 2371 O O . SER A 1 288 ? 1.892 13.345 10.629 1.00 54.28 288 SER A O 1
ATOM 2373 N N . SER A 1 289 ? 2.564 12.293 8.764 1.00 45.91 289 SER A N 1
ATOM 2374 C CA . SER A 1 289 ? 3.968 12.061 9.151 1.00 45.91 289 SER A CA 1
ATOM 2375 C C . SER A 1 289 ? 4.729 13.291 9.681 1.00 45.91 289 SER A C 1
ATOM 2377 O O . SER A 1 289 ? 5.733 13.120 10.368 1.00 45.91 289 SER A O 1
ATOM 2379 N N . MET A 1 290 ? 4.249 14.514 9.426 1.00 41.69 290 MET A N 1
ATOM 2380 C CA . MET A 1 290 ? 4.839 15.762 9.936 1.00 41.69 290 MET A CA 1
ATOM 2381 C C . MET A 1 290 ? 3.956 16.539 10.930 1.00 41.69 290 MET A C 1
ATOM 2383 O O . MET A 1 290 ? 4.404 17.543 11.486 1.00 41.69 290 MET A O 1
ATOM 2387 N N . ASP A 1 291 ? 2.737 16.075 11.221 1.00 49.91 291 ASP A N 1
ATOM 2388 C CA . ASP A 1 291 ? 1.805 16.806 12.081 1.00 49.91 291 ASP A CA 1
ATOM 2389 C C . ASP A 1 291 ? 1.933 16.363 13.543 1.00 49.91 291 ASP A C 1
ATOM 2391 O O . ASP A 1 291 ? 1.548 15.260 13.940 1.00 49.91 291 ASP A O 1
ATOM 2395 N N . LYS A 1 292 ? 2.428 17.263 14.401 1.00 51.66 292 LYS A N 1
ATOM 2396 C CA . LYS A 1 292 ? 2.328 17.091 15.857 1.00 51.66 292 LYS A CA 1
ATOM 2397 C C . LYS A 1 292 ? 0.866 17.254 16.273 1.00 51.66 292 LYS A C 1
ATOM 2399 O O . LYS A 1 292 ? 0.416 18.359 16.576 1.00 51.66 292 LYS A O 1
ATOM 2404 N N . LEU A 1 293 ? 0.118 16.153 16.311 1.00 57.91 293 LEU A N 1
ATOM 2405 C CA . LEU A 1 293 ? -1.263 16.182 16.781 1.00 57.91 293 LEU A CA 1
ATOM 2406 C C . LEU A 1 293 ? -1.337 16.588 18.254 1.00 57.91 293 LEU A C 1
ATOM 2408 O O . LEU A 1 293 ? -0.694 15.995 19.125 1.00 57.91 293 LEU A O 1
ATOM 2412 N N . LYS A 1 294 ? -2.189 17.577 18.545 1.00 59.88 294 LYS A N 1
ATOM 2413 C CA . LYS A 1 294 ? -2.495 17.969 19.923 1.00 59.88 294 LYS A CA 1
ATOM 2414 C C . LYS A 1 294 ? -3.210 16.828 20.653 1.00 59.88 294 LYS A C 1
ATOM 2416 O O . LYS A 1 294 ? -2.803 16.507 21.765 1.00 59.88 294 LYS A O 1
ATOM 2421 N N . ASN A 1 295 ? -4.187 16.158 20.038 1.00 66.75 295 ASN A N 1
ATOM 2422 C CA . ASN A 1 295 ? -4.965 15.073 20.654 1.00 66.75 295 ASN A CA 1
ATOM 2423 C C . ASN A 1 295 ? -4.942 13.799 19.797 1.00 66.75 295 ASN A C 1
ATOM 2425 O O . ASN A 1 295 ? -5.011 13.878 18.574 1.00 66.75 295 ASN A O 1
ATOM 2429 N N . LYS A 1 296 ? -4.867 12.629 20.452 1.00 73.62 296 LYS A N 1
ATOM 2430 C CA . LYS A 1 296 ? -4.903 11.300 19.803 1.00 73.62 296 LYS A CA 1
ATOM 2431 C C . LYS A 1 296 ? -6.306 10.867 19.379 1.00 73.62 296 LYS A C 1
ATOM 2433 O O . LYS A 1 296 ? -6.445 9.900 18.643 1.00 73.62 296 LYS A O 1
ATOM 2438 N N . LEU A 1 297 ? -7.331 11.534 19.889 1.00 77.50 297 LEU A N 1
ATOM 2439 C CA . LEU A 1 297 ? -8.727 11.320 19.543 1.00 77.50 297 LEU A CA 1
ATOM 2440 C C . LEU A 1 297 ? -9.245 12.577 18.854 1.00 77.50 297 LEU A C 1
ATOM 2442 O O . LEU A 1 297 ? -8.797 13.683 19.177 1.00 77.50 297 LEU A O 1
ATOM 2446 N N . LEU A 1 298 ? -10.175 12.396 17.922 1.00 79.38 298 LEU A N 1
ATOM 2447 C CA . LEU A 1 298 ? -10.990 13.496 17.432 1.00 79.38 298 LEU A CA 1
ATOM 2448 C C . LEU A 1 298 ? -11.844 14.050 18.568 1.00 79.38 298 LEU A C 1
ATOM 2450 O O . LEU A 1 298 ? -12.201 13.335 19.509 1.00 79.38 298 LEU A O 1
ATOM 2454 N N . GLU A 1 299 ? -12.150 15.336 18.476 1.00 76.62 299 GLU A N 1
ATOM 2455 C CA . GLU A 1 299 ? -13.014 15.994 19.442 1.00 76.62 299 GLU A CA 1
ATOM 2456 C C . GLU A 1 299 ? -14.464 15.522 19.270 1.00 76.62 299 GLU A C 1
ATOM 2458 O O . GLU A 1 299 ? -14.936 15.328 18.151 1.00 76.62 299 GLU A O 1
ATOM 2463 N N . GLY A 1 300 ? -15.169 15.331 20.386 1.00 80.88 300 GLY A N 1
ATOM 2464 C CA . GLY A 1 300 ? -16.570 14.914 20.392 1.00 80.88 300 GLY A CA 1
ATOM 2465 C C . GLY A 1 300 ? -16.815 13.411 20.527 1.00 80.88 300 GLY A C 1
ATOM 2466 O O . GLY A 1 300 ? -15.909 12.597 20.725 1.00 80.88 300 GLY A O 1
ATOM 2467 N N . ILE A 1 301 ? -18.100 13.063 20.473 1.00 88.75 301 ILE A N 1
ATOM 2468 C CA . ILE A 1 301 ? -18.617 11.694 20.479 1.00 88.75 301 ILE A CA 1
ATOM 2469 C C . ILE A 1 301 ? -19.376 11.493 19.175 1.00 88.75 301 ILE A C 1
ATOM 2471 O O . ILE A 1 301 ? -20.126 12.368 18.745 1.00 88.75 301 ILE A O 1
ATOM 2475 N N . PHE A 1 302 ? -19.197 10.324 18.578 1.00 92.75 302 PHE A N 1
ATOM 2476 C CA . PHE A 1 302 ? -19.830 9.937 17.331 1.00 92.75 302 PHE A CA 1
ATOM 2477 C C . PHE A 1 302 ? -20.822 8.806 17.586 1.00 92.75 302 PHE A C 1
ATOM 2479 O O . PHE A 1 302 ? -20.583 7.951 18.440 1.00 92.75 302 PHE A O 1
ATOM 2486 N N . LYS A 1 303 ? -21.927 8.779 16.846 1.00 95.06 303 LYS A N 1
ATOM 2487 C CA . LYS A 1 303 ? -22.853 7.647 16.798 1.00 95.06 303 LYS A CA 1
ATOM 2488 C C . LYS A 1 303 ? -22.547 6.798 15.573 1.00 95.06 303 LYS A C 1
ATOM 2490 O O . LYS A 1 303 ? -22.356 7.325 14.481 1.00 95.06 303 LYS A O 1
ATOM 2495 N N . VAL A 1 304 ? -22.491 5.484 15.749 1.00 94.94 304 VAL A N 1
ATOM 2496 C CA . VAL A 1 304 ? -22.291 4.552 14.637 1.00 94.94 304 VAL A CA 1
ATOM 2497 C C . VAL A 1 304 ? -23.643 4.213 14.019 1.00 94.94 304 VAL A C 1
ATOM 2499 O O . VAL A 1 304 ? -24.462 3.549 14.652 1.00 94.94 304 VAL A O 1
ATOM 2502 N N . ASN A 1 305 ? -23.869 4.645 12.782 1.00 92.75 305 ASN A N 1
ATOM 2503 C CA . ASN A 1 305 ? -25.153 4.470 12.099 1.00 92.75 305 ASN A CA 1
ATOM 2504 C C . ASN A 1 305 ? -25.210 3.192 11.250 1.00 92.75 305 ASN A C 1
ATOM 2506 O O . ASN A 1 305 ? -26.289 2.649 11.039 1.00 92.75 305 ASN A O 1
ATOM 2510 N N . GLY A 1 306 ? -24.067 2.684 10.784 1.00 92.44 306 GLY A N 1
ATOM 2511 C CA . GLY A 1 306 ? -24.027 1.494 9.936 1.00 92.44 306 GLY A CA 1
ATOM 2512 C C . GLY A 1 306 ? -22.632 1.173 9.409 1.00 92.44 306 GLY A C 1
ATOM 2513 O O . GLY A 1 306 ? -21.627 1.662 9.934 1.00 92.44 306 GLY A O 1
ATOM 2514 N N . LYS A 1 307 ? -22.582 0.354 8.354 1.00 87.12 307 LYS A N 1
ATOM 2515 C CA . LYS A 1 307 ? -21.362 -0.018 7.630 1.00 87.12 307 LYS A CA 1
ATOM 2516 C C . LYS A 1 307 ? -21.547 0.192 6.127 1.00 87.12 307 LYS A C 1
ATOM 2518 O O . LYS A 1 307 ? -22.598 -0.131 5.588 1.00 87.12 307 LYS A O 1
ATOM 2523 N N . GLU A 1 308 ? -20.503 0.656 5.451 1.00 79.12 308 GLU A N 1
ATOM 2524 C CA . GLU A 1 308 ? -20.465 0.822 3.997 1.00 79.12 308 GLU A CA 1
ATOM 2525 C C . GLU A 1 308 ? -19.056 0.508 3.485 1.00 79.12 308 GLU A C 1
ATOM 2527 O O . GLU A 1 308 ? -18.068 0.996 4.035 1.00 79.12 308 GLU A O 1
ATOM 2532 N N . GLY A 1 309 ? -18.936 -0.359 2.474 1.00 70.62 309 GLY A N 1
ATOM 2533 C CA . GLY A 1 309 ? -17.630 -0.735 1.913 1.00 70.62 309 GLY A CA 1
ATOM 2534 C C . GLY A 1 309 ? -16.653 -1.352 2.929 1.00 70.62 309 GLY A C 1
ATOM 2535 O O . GLY A 1 309 ? -15.442 -1.227 2.774 1.00 70.62 309 GLY A O 1
ATOM 2536 N N . GLY A 1 310 ? -17.163 -1.979 3.998 1.00 76.06 310 GLY A N 1
ATOM 2537 C CA . GLY A 1 310 ? -16.347 -2.526 5.091 1.00 76.06 310 GLY A CA 1
ATOM 2538 C C . GLY A 1 310 ? -15.874 -1.496 6.129 1.00 76.06 310 GLY A C 1
ATOM 2539 O O . GLY A 1 310 ? -15.130 -1.853 7.042 1.00 76.06 310 GLY A O 1
ATOM 2540 N N . LEU A 1 311 ? -16.312 -0.239 6.024 1.00 84.56 311 LEU A N 1
ATOM 2541 C CA . LEU A 1 311 ? -16.035 0.836 6.978 1.00 84.56 311 LEU A CA 1
ATOM 2542 C C . LEU A 1 311 ? -17.275 1.140 7.819 1.00 84.56 311 LEU A C 1
ATOM 2544 O O . LEU A 1 311 ? -18.396 1.011 7.341 1.00 84.56 311 LEU A O 1
ATOM 2548 N N . PHE A 1 312 ? -17.081 1.579 9.059 1.00 89.69 312 PHE A N 1
ATOM 2549 C CA . PHE A 1 312 ? -18.159 2.064 9.918 1.00 89.69 312 PHE A CA 1
ATOM 2550 C C . PHE A 1 312 ? -18.486 3.516 9.589 1.00 89.69 312 PHE A C 1
ATOM 2552 O O . PHE A 1 312 ? -17.580 4.344 9.509 1.00 89.69 312 PHE A O 1
ATOM 2559 N N . VAL A 1 313 ? -19.776 3.813 9.438 1.00 90.69 313 VAL A N 1
ATOM 2560 C CA . VAL A 1 313 ? -20.30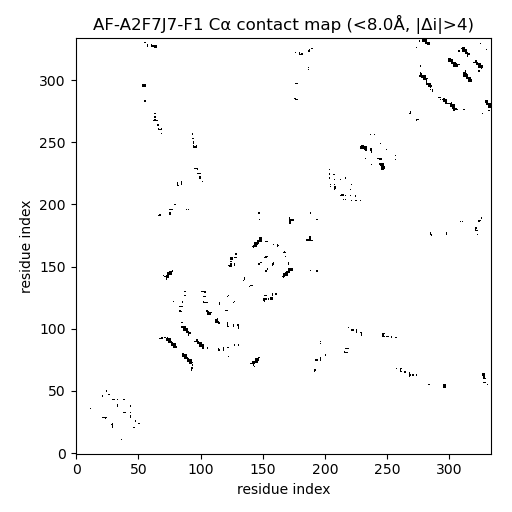5 5.160 9.203 1.00 90.69 313 VAL A CA 1
ATOM 2561 C C . VAL A 1 313 ? -20.612 5.798 10.555 1.00 90.69 313 VAL A C 1
ATOM 2563 O O . VAL A 1 313 ? -21.494 5.335 11.284 1.00 90.69 313 VAL A O 1
ATOM 2566 N N . CYS A 1 314 ? -19.854 6.830 10.911 1.00 90.38 314 CYS A N 1
ATOM 2567 C CA . CYS A 1 314 ? -19.908 7.498 12.205 1.00 90.38 314 CYS A CA 1
ATOM 2568 C C . CYS A 1 314 ? -20.346 8.955 12.040 1.00 90.38 314 CYS A C 1
ATOM 2570 O O . CYS A 1 314 ? -19.690 9.707 11.329 1.00 90.38 314 CYS A O 1
ATOM 2572 N N . GLU A 1 315 ? -21.408 9.362 12.728 1.00 90.62 315 GLU A N 1
ATOM 2573 C CA . GLU A 1 315 ? -21.950 10.725 12.700 1.00 90.62 315 GLU A CA 1
ATOM 2574 C C . GLU A 1 315 ? -21.597 11.471 13.990 1.00 90.62 315 GLU A C 1
ATOM 2576 O O . GLU A 1 315 ? -21.806 10.959 15.092 1.00 90.62 315 GLU A O 1
ATOM 2581 N N . SER A 1 316 ? -21.041 12.673 13.866 1.00 87.88 316 SER A N 1
ATOM 2582 C CA . SER A 1 316 ? -20.692 13.543 14.990 1.00 87.88 316 SER A CA 1
ATOM 2583 C C . SER A 1 316 ? -21.947 14.024 15.711 1.00 87.88 316 SER A C 1
ATOM 2585 O O . SER A 1 316 ? -22.776 14.715 15.128 1.00 87.88 316 SER A O 1
ATOM 2587 N N . LEU A 1 317 ? -22.055 13.759 17.015 1.00 86.81 317 LEU A N 1
ATOM 2588 C CA . LEU A 1 317 ? -23.165 14.273 17.827 1.00 86.81 317 LEU A CA 1
ATOM 2589 C C . LEU A 1 317 ? -23.061 15.780 18.118 1.00 86.81 317 LEU A C 1
ATOM 2591 O O . LEU A 1 317 ? -23.999 16.351 18.665 1.00 86.81 317 LEU A O 1
ATOM 2595 N N . MET A 1 318 ? -21.924 16.416 17.810 1.00 82.44 318 MET A N 1
ATOM 2596 C CA . MET A 1 318 ? -21.748 17.863 17.986 1.00 82.44 318 MET A CA 1
ATOM 2597 C C . MET A 1 318 ? -22.022 18.651 16.707 1.00 82.44 318 MET A C 1
ATOM 2599 O O . MET A 1 318 ? -22.575 19.742 16.784 1.00 82.44 318 MET A O 1
ATOM 2603 N N . THR A 1 319 ? -21.594 18.130 15.556 1.00 82.44 319 THR A N 1
ATOM 2604 C CA . THR A 1 319 ? -21.600 18.869 14.283 1.00 82.44 319 THR A CA 1
ATOM 2605 C C . THR A 1 319 ? -22.519 18.260 13.227 1.00 82.44 319 THR A C 1
ATOM 2607 O O . THR A 1 319 ? -22.873 18.952 12.282 1.00 82.44 319 THR A O 1
ATOM 2610 N N . GLY A 1 320 ? -22.927 16.993 13.375 1.00 82.44 320 GLY A N 1
ATOM 2611 C CA . GLY A 1 320 ? -23.660 16.240 12.350 1.00 82.44 320 GLY A CA 1
ATOM 2612 C C . GLY A 1 320 ? -22.775 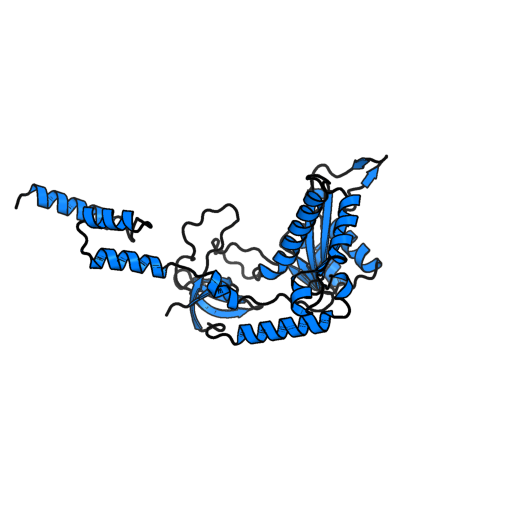15.679 11.230 1.00 82.44 320 GLY A C 1
ATOM 2613 O O . GLY A 1 320 ? -23.270 14.972 10.358 1.00 82.44 320 GLY A O 1
ATOM 2614 N N . ASP A 1 321 ? -21.465 15.950 11.243 1.00 82.06 321 ASP A N 1
ATOM 2615 C CA . ASP A 1 321 ? -20.568 15.482 10.185 1.00 82.06 321 ASP A CA 1
ATOM 2616 C C . ASP A 1 321 ? -20.412 13.960 10.195 1.00 82.06 321 ASP A C 1
ATOM 2618 O O . ASP A 1 321 ? -20.271 13.334 11.252 1.00 82.06 321 ASP A O 1
ATOM 2622 N N . VAL A 1 322 ? -20.350 13.367 9.003 1.00 84.56 322 VAL A N 1
ATOM 2623 C CA . VAL A 1 322 ? -20.193 11.923 8.821 1.00 84.56 322 VAL A CA 1
ATOM 2624 C C . VAL A 1 322 ? -18.753 11.579 8.460 1.00 84.56 322 VAL A C 1
ATOM 2626 O O . VAL A 1 322 ? -18.151 12.177 7.573 1.00 84.56 322 VAL A O 1
ATOM 2629 N N . VAL A 1 323 ? -18.208 10.554 9.112 1.00 82.56 323 VAL A N 1
ATOM 2630 C CA . VAL A 1 323 ? -16.910 9.967 8.784 1.00 82.56 323 VAL A CA 1
ATOM 2631 C C . VAL A 1 323 ? -17.001 8.454 8.683 1.00 82.56 323 VAL A C 1
ATOM 2633 O O . VAL A 1 323 ? -17.588 7.785 9.530 1.00 82.56 323 VAL A O 1
ATOM 2636 N N . LYS A 1 324 ? -16.352 7.907 7.651 1.00 84.44 324 LYS A N 1
ATOM 2637 C CA . LYS A 1 324 ? -16.198 6.466 7.441 1.00 84.44 324 LYS A CA 1
ATOM 2638 C C . LYS A 1 324 ? -14.823 6.017 7.947 1.00 84.44 324 LYS A C 1
ATOM 2640 O O . LYS A 1 324 ? -13.798 6.543 7.504 1.00 84.44 324 LYS A O 1
ATOM 2645 N N . VAL A 1 325 ? -14.775 5.078 8.894 1.00 83.94 325 VAL A N 1
ATOM 2646 C CA . VAL A 1 325 ? -13.521 4.570 9.492 1.00 83.94 325 VAL A CA 1
ATOM 2647 C C . VAL A 1 325 ? -13.545 3.062 9.728 1.00 83.94 325 VAL A C 1
ATOM 2649 O O . VAL A 1 325 ? -14.596 2.492 10.011 1.00 83.94 325 VAL A O 1
ATOM 2652 N N . PRO A 1 326 ? -12.391 2.384 9.654 1.00 87.19 326 PRO A N 1
ATOM 2653 C CA . PRO A 1 326 ? -12.292 0.980 10.026 1.00 87.19 326 PRO A CA 1
ATOM 2654 C C . PRO A 1 326 ? -12.450 0.787 11.542 1.00 87.19 326 PRO A C 1
ATOM 2656 O O . PRO A 1 326 ? -12.147 1.676 12.344 1.00 87.19 326 PRO A O 1
ATOM 2659 N N . ARG A 1 327 ? -12.857 -0.424 11.952 1.00 90.25 327 ARG A N 1
ATOM 2660 C CA . ARG A 1 327 ? -13.146 -0.752 13.360 1.00 90.25 327 ARG A CA 1
ATOM 2661 C C . ARG A 1 327 ? -12.018 -0.385 14.315 1.00 90.25 327 ARG A C 1
ATOM 2663 O O . ARG A 1 327 ? -12.272 0.092 15.418 1.00 90.25 327 ARG A O 1
ATOM 2670 N N . TRP A 1 328 ? -10.775 -0.623 13.916 1.00 88.88 328 TRP A N 1
ATOM 2671 C CA . TRP A 1 328 ? -9.621 -0.440 14.786 1.00 88.88 328 TRP A CA 1
ATOM 2672 C C . TRP A 1 328 ? -9.381 1.013 15.207 1.00 88.88 328 TRP A C 1
ATOM 2674 O O . TRP A 1 328 ? -8.671 1.228 16.184 1.00 88.88 328 TRP A O 1
ATOM 2684 N N . MET A 1 329 ? -9.988 1.993 14.530 1.00 88.62 329 MET A N 1
ATOM 2685 C CA . MET A 1 329 ? -9.933 3.412 14.902 1.00 88.62 329 MET A CA 1
ATOM 2686 C C . MET A 1 329 ? -10.993 3.803 15.936 1.00 88.62 329 MET A C 1
ATOM 2688 O O . MET A 1 329 ? -10.971 4.926 16.433 1.00 88.62 329 MET A O 1
ATOM 2692 N N . LEU A 1 330 ? -11.922 2.904 16.271 1.00 91.19 330 LEU A N 1
ATOM 2693 C CA . LEU A 1 330 ? -13.047 3.198 17.152 1.00 91.19 330 LEU A CA 1
ATOM 2694 C C . LEU A 1 330 ? -12.773 2.769 18.596 1.00 91.19 330 LEU A C 1
ATOM 2696 O O . LEU A 1 330 ? -12.335 1.647 18.872 1.00 91.19 330 LEU A O 1
ATOM 2700 N N . LYS A 1 331 ? -13.097 3.661 19.531 1.00 91.44 331 LYS A N 1
ATOM 2701 C CA . LYS A 1 331 ? -13.177 3.388 20.968 1.00 91.44 331 LYS A CA 1
ATOM 2702 C C . LYS A 1 331 ? -14.626 3.557 21.405 1.00 91.44 331 LYS A C 1
ATOM 2704 O O . LYS A 1 331 ? -15.141 4.669 21.341 1.00 91.44 331 LYS A O 1
ATOM 2709 N N . VAL A 1 332 ? -15.264 2.476 21.846 1.00 90.06 332 VAL A N 1
ATOM 2710 C CA . VAL A 1 332 ? -16.623 2.522 22.404 1.00 90.06 332 VAL A CA 1
ATOM 2711 C C . VAL A 1 332 ? -16.619 3.366 23.677 1.00 90.06 332 VAL A C 1
ATOM 2713 O O . VAL A 1 332 ? -15.711 3.252 24.504 1.00 90.06 332 VAL A O 1
ATOM 2716 N N . VAL A 1 333 ? -17.612 4.240 23.798 1.00 86.38 333 VAL A N 1
ATOM 2717 C CA . VAL A 1 333 ? -17.893 5.014 25.005 1.00 86.38 333 VAL A CA 1
ATOM 2718 C C . VAL A 1 333 ? -18.994 4.274 25.751 1.00 86.38 333 VAL A C 1
ATOM 2720 O O . VAL A 1 333 ? -20.089 4.126 25.209 1.00 86.38 333 VAL A O 1
ATOM 2723 N N . VAL A 1 334 ? -18.665 3.778 26.945 1.00 66.69 334 VAL A N 1
ATOM 2724 C CA . VAL A 1 334 ? -19.625 3.159 27.873 1.00 66.69 334 VAL A CA 1
ATOM 2725 C C . VAL A 1 334 ? -20.470 4.239 28.529 1.00 66.69 334 VAL A C 1
ATOM 2727 O O . VAL A 1 334 ? -19.878 5.282 28.901 1.00 66.69 334 VAL A O 1
#